Protein AF-A0AAV2ZAA6-F1 (afdb_monomer)

InterPro domains:
  IPR001683 Phox homology [PF00787] (2-66)
  IPR001683 Phox homology [PS50195] (1-91)
  IPR036871 PX domain superfamily [G3DSA:3.30.1520.10] (1-91)
  IPR036871 PX domain superfamily [SSF64268] (2-88)
  IPR057634 ZNF598/HEL2, PAH domain [PF23202] (246-321)

Secondary structure (DSSP, 8-state):
---HHHHHHHHHHHHHT-HHHHHHHTTSPPPP-----TGGGGGGSHHHHHHHHHHHHHHHHHHHTSTTTT-TTTT-S-HHHHHHTTGGGTS--GGGSS-TTTTTSS-S-----------------THHHHHHHHHHHHHHHHHHHH-HHHHHHHHHHHHHHHH-S-HHHHHHHHHHHHHHHS-HHHHHHHHHHTGGG-S-HHHHHHHHHHHHHHHS-----PPPPP----------S-------HHHHHHHHHHHTTT-HHHHHHHHHHHHHHHHTSS-HHHHHHHHHHHH-HHHHHHHHHHHHHH---HHHHHHHHHHHHHTT-

Organism: NCBI:txid4803

Sequence (325 aa):
MKSFEDFDQFDERMRTRDPLFAKMMVTVAFAPPHKVRVFFRQDQSDRFLEKRRRELDYYMQRIMMFSDVADFQHGRGSRVLAEFLEANKYVSCKGVEEDDSQRIMTKMTQSPTNSGGSESGSTTSVGNGCRMQWKQAICEAIQDRFGESELKRFKRRVRDFRKQNDPTATASELADYVFATFDRDFAVWVMDGLPKMLKSTDKQSALKAAAAERQRPTSSQEMPVRVSTLSTTGADARLQRRHSDKEILSTVDRYAGGDRQILTEFKRSTRSLASGDMTGRAFAQYVHRTLGKDAADEVLRMVASVVPDARIQAELCSMLNSDGS

Mean predicted aligned error: 17.94 Å

Foldseek 3Di:
DDDLVLVVVLLVCQLPVPPVCVVVSVVQDAQDPDPDDPQPPPCVDPVNVVVSVVSSVVSVVSQVPDPCQVVQQQLSHDPSVCVSVVVVVPDPNVSVPPDPPPPVPPPPPDDDDDDDDDDDPPPPPVQPPLLVVLVVVLLVVCCVPPRPVVSVVLVVLLVVCVPDDDLQVSLLVNLCCLPVPDPPVSSLVNLVSSLSNDDDPSNSVNNVVNNVVVVPDPPDDPDDDDDDDDDDDDDPPDPPPQQDPVNLLVLQCVLQVNPVVSSVVLVVLLSCCLVVVDALQRNLVSLCVRRNDVSSLVSLVNSLSHRPDPRSNVNSVVVSVPPPD

Structure (mmCIF, N/CA/C/O backbone):
data_AF-A0AAV2ZAA6-F1
#
_entry.id   AF-A0AAV2ZAA6-F1
#
loop_
_atom_site.group_PDB
_atom_site.id
_atom_site.type_symbol
_atom_site.label_atom_id
_atom_site.label_alt_id
_atom_site.label_comp_id
_atom_site.label_asym_id
_atom_site.label_entity_id
_atom_site.label_seq_id
_atom_site.pdbx_PDB_ins_code
_atom_site.Cartn_x
_atom_site.Cartn_y
_atom_site.Cartn_z
_atom_site.occupancy
_atom_site.B_iso_or_equiv
_atom_site.auth_seq_id
_atom_site.auth_comp_id
_atom_site.auth_asym_id
_atom_site.auth_atom_id
_atom_site.pdbx_PDB_model_num
ATOM 1 N N . MET A 1 1 ? 11.643 16.163 -18.797 1.00 78.06 1 MET A N 1
ATOM 2 C CA . MET A 1 1 ? 11.548 14.947 -17.957 1.00 78.06 1 MET A CA 1
ATOM 3 C C . MET A 1 1 ? 10.251 14.249 -18.343 1.00 78.06 1 MET A C 1
ATOM 5 O O . MET A 1 1 ? 9.254 14.953 -18.439 1.00 78.06 1 MET A O 1
ATOM 9 N N . LYS A 1 2 ? 10.268 12.950 -18.667 1.00 92.69 2 LYS A N 1
ATOM 10 C CA . LYS A 1 2 ? 9.069 12.216 -19.121 1.00 92.69 2 LYS A CA 1
ATOM 11 C C . LYS A 1 2 ? 8.240 11.755 -17.915 1.00 92.69 2 LYS A C 1
ATOM 13 O O . LYS A 1 2 ? 8.809 11.414 -16.876 1.00 92.69 2 LYS A O 1
ATOM 18 N N . SER A 1 3 ? 6.919 11.790 -18.039 1.00 93.44 3 SER A N 1
ATOM 19 C CA . SER A 1 3 ? 5.962 11.354 -17.018 1.00 93.44 3 SER A CA 1
ATOM 20 C C . SER A 1 3 ? 5.781 9.831 -17.022 1.00 93.44 3 SER A C 1
ATOM 22 O O . SER A 1 3 ? 6.191 9.155 -17.960 1.00 93.44 3 SER A O 1
ATOM 24 N N . PHE A 1 4 ? 5.150 9.268 -15.985 1.00 92.06 4 PHE A N 1
ATOM 25 C CA . PHE A 1 4 ? 4.839 7.83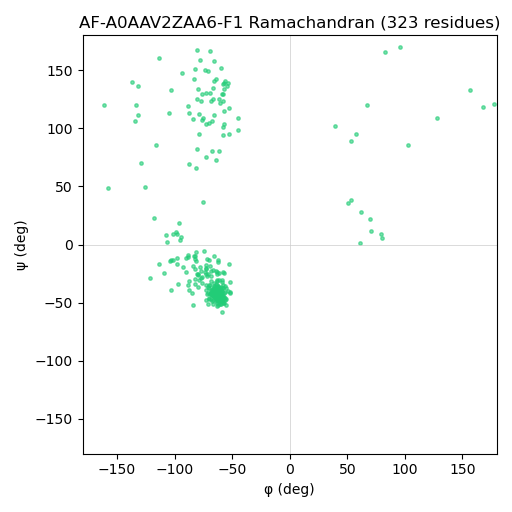0 -15.957 1.00 92.06 4 PHE A CA 1
ATOM 26 C C . PHE A 1 4 ? 3.944 7.405 -17.131 1.00 92.06 4 PHE A C 1
ATOM 28 O O . PHE A 1 4 ? 4.133 6.327 -17.680 1.00 92.06 4 PHE A O 1
ATOM 35 N N . GLU A 1 5 ? 3.007 8.264 -17.528 1.00 92.69 5 GLU A N 1
ATOM 36 C CA . GLU A 1 5 ? 2.081 7.997 -18.629 1.00 92.69 5 GLU A CA 1
ATOM 37 C C . GLU A 1 5 ? 2.793 8.008 -19.987 1.00 92.69 5 GLU A C 1
ATOM 39 O O . GLU A 1 5 ? 2.520 7.157 -20.829 1.00 92.69 5 GLU A O 1
ATOM 44 N N . ASP A 1 6 ? 3.805 8.867 -20.160 1.00 95.38 6 ASP A N 1
ATOM 45 C CA . ASP A 1 6 ? 4.674 8.821 -21.343 1.00 95.38 6 ASP A CA 1
ATOM 46 C C . ASP A 1 6 ? 5.422 7.479 -21.442 1.00 95.38 6 ASP A C 1
ATOM 48 O O . ASP A 1 6 ? 5.604 6.944 -22.534 1.00 95.38 6 ASP A O 1
ATOM 52 N N . PHE A 1 7 ? 5.866 6.926 -20.305 1.00 96.19 7 PHE A N 1
ATOM 53 C CA . PHE A 1 7 ? 6.527 5.617 -20.250 1.00 96.19 7 PHE A CA 1
ATOM 54 C C . PHE A 1 7 ? 5.569 4.457 -20.553 1.00 96.19 7 PHE A C 1
ATOM 56 O O . PHE A 1 7 ? 5.998 3.476 -21.158 1.00 96.19 7 PHE A O 1
ATOM 63 N N . ASP A 1 8 ? 4.306 4.569 -20.143 1.00 94.19 8 ASP A N 1
ATOM 64 C CA . ASP A 1 8 ? 3.259 3.575 -20.410 1.00 94.19 8 ASP A CA 1
ATOM 65 C C . ASP A 1 8 ? 2.934 3.524 -21.912 1.00 94.19 8 ASP A C 1
ATOM 67 O O . ASP A 1 8 ? 3.023 2.471 -22.543 1.00 94.19 8 ASP A O 1
ATOM 71 N N . GLN A 1 9 ? 2.718 4.693 -22.528 1.00 95.62 9 GLN A N 1
ATOM 72 C CA . GLN A 1 9 ? 2.533 4.812 -23.980 1.00 95.62 9 GLN A CA 1
ATOM 73 C C . GLN A 1 9 ? 3.763 4.323 -24.759 1.00 95.62 9 GLN A C 1
ATOM 75 O O . GLN A 1 9 ? 3.642 3.703 -25.818 1.00 95.62 9 GLN A O 1
ATOM 80 N N . PHE A 1 10 ? 4.967 4.590 -24.249 1.00 96.38 10 PHE A N 1
ATOM 81 C CA . PHE A 1 10 ? 6.205 4.084 -24.833 1.00 96.38 10 PHE A CA 1
ATOM 82 C C . PHE A 1 10 ? 6.296 2.548 -24.783 1.00 96.38 10 PHE A C 1
ATOM 84 O O . PHE A 1 10 ? 6.623 1.941 -25.806 1.00 96.38 10 PHE A O 1
ATOM 91 N N . ASP A 1 11 ? 5.985 1.912 -23.645 1.00 96.12 11 ASP A N 1
ATOM 92 C CA . ASP A 1 11 ? 5.962 0.443 -23.509 1.00 96.12 11 ASP A CA 1
ATOM 93 C C . ASP A 1 11 ? 4.960 -0.185 -24.487 1.00 96.12 11 ASP A C 1
ATOM 95 O O . ASP A 1 11 ? 5.314 -1.107 -25.230 1.00 96.12 11 ASP A O 1
ATOM 99 N N . GLU A 1 12 ? 3.747 0.369 -24.571 1.00 95.38 12 GLU A N 1
ATOM 100 C CA . GLU A 1 12 ? 2.721 -0.091 -25.507 1.00 95.38 12 GLU A CA 1
ATOM 101 C C . GLU A 1 12 ? 3.210 -0.004 -26.959 1.00 95.38 12 GLU A C 1
ATOM 103 O O . GLU A 1 12 ? 3.116 -0.979 -27.716 1.00 95.38 12 GLU A O 1
ATOM 108 N N . ARG A 1 13 ? 3.803 1.130 -27.357 1.00 95.81 13 ARG A N 1
ATOM 109 C CA . ARG A 1 13 ? 4.345 1.312 -28.712 1.00 95.81 13 ARG A CA 1
ATOM 110 C C . ARG A 1 13 ? 5.499 0.355 -29.008 1.00 95.81 13 ARG A C 1
ATOM 112 O O . ARG A 1 13 ? 5.535 -0.201 -30.102 1.00 95.81 13 ARG A O 1
ATOM 119 N N . MET A 1 14 ? 6.406 0.119 -28.061 1.00 94.25 14 MET A N 1
ATOM 120 C CA . MET A 1 14 ? 7.505 -0.845 -28.220 1.00 94.25 14 MET A CA 1
ATOM 121 C C . MET A 1 14 ? 6.997 -2.278 -28.415 1.00 94.25 14 MET A C 1
ATOM 123 O O . MET A 1 14 ? 7.588 -3.051 -29.165 1.00 94.25 14 MET A O 1
ATOM 127 N N . ARG A 1 15 ? 5.894 -2.648 -27.755 1.00 95.00 15 ARG A N 1
ATOM 128 C CA . ARG A 1 15 ? 5.297 -3.987 -27.874 1.00 95.00 15 ARG A CA 1
ATOM 129 C C . ARG A 1 15 ? 4.474 -4.176 -29.144 1.00 95.00 15 ARG A C 1
ATOM 131 O O . ARG A 1 15 ? 4.385 -5.299 -29.630 1.00 95.00 15 ARG A O 1
ATOM 138 N N . THR A 1 16 ? 3.853 -3.115 -29.654 1.00 92.06 16 THR A N 1
ATOM 139 C CA . THR A 1 16 ? 2.876 -3.203 -30.753 1.00 92.06 16 THR A CA 1
ATOM 140 C C . THR A 1 16 ? 3.433 -2.770 -32.104 1.00 92.06 16 THR A C 1
ATOM 142 O O . THR A 1 16 ? 3.114 -3.386 -33.117 1.00 92.06 16 THR A O 1
ATOM 145 N N . ARG A 1 17 ? 4.255 -1.716 -32.136 1.00 85.94 17 ARG A N 1
ATOM 146 C CA . ARG A 1 17 ? 4.715 -1.067 -33.374 1.00 85.94 17 ARG A CA 1
ATOM 147 C C . ARG A 1 17 ? 6.126 -1.449 -33.787 1.00 85.94 17 ARG A C 1
ATOM 149 O O . ARG A 1 17 ? 6.500 -1.174 -34.918 1.00 85.94 17 ARG A O 1
ATOM 156 N N . ASP A 1 18 ? 6.893 -2.075 -32.901 1.00 82.56 18 ASP A N 1
ATOM 157 C CA . ASP A 1 18 ? 8.266 -2.469 -33.191 1.00 82.56 18 ASP A CA 1
ATOM 158 C C . ASP A 1 18 ? 8.420 -4.000 -33.168 1.00 82.56 18 ASP A C 1
ATOM 160 O O . ASP A 1 18 ? 8.764 -4.582 -32.137 1.00 82.56 18 ASP A O 1
ATOM 164 N N . PRO A 1 19 ? 8.145 -4.699 -34.284 1.00 83.06 19 PRO A N 1
ATOM 165 C CA . PRO A 1 19 ? 8.107 -6.161 -34.306 1.00 83.06 19 PRO A CA 1
ATOM 166 C C . PRO A 1 19 ? 9.465 -6.812 -34.001 1.00 83.06 19 PRO A C 1
ATOM 168 O O . PRO A 1 19 ? 9.500 -7.966 -33.562 1.00 83.06 19 PRO A O 1
ATOM 171 N N . LEU A 1 20 ? 10.577 -6.093 -34.209 1.00 87.12 20 LEU A N 1
ATOM 172 C CA . LEU A 1 20 ? 11.922 -6.579 -33.891 1.00 87.12 20 LEU A CA 1
ATOM 173 C C . LEU A 1 20 ? 12.129 -6.656 -32.377 1.00 87.12 20 LEU A C 1
ATOM 175 O O . LEU A 1 20 ? 12.594 -7.677 -31.865 1.00 87.12 20 LEU A O 1
ATOM 179 N N . PHE A 1 21 ? 11.731 -5.607 -31.657 1.00 91.44 21 PHE A N 1
ATOM 180 C CA . PHE A 1 21 ? 11.939 -5.509 -30.214 1.00 91.44 21 PHE A CA 1
ATOM 181 C C . PHE A 1 21 ? 10.754 -6.040 -29.395 1.00 91.44 21 PHE A C 1
ATOM 183 O O . PHE A 1 21 ? 10.954 -6.460 -28.255 1.00 91.44 21 PHE A O 1
ATOM 190 N N . ALA A 1 22 ? 9.553 -6.155 -29.972 1.00 91.88 22 ALA A N 1
ATOM 191 C CA . ALA A 1 22 ? 8.351 -6.667 -29.307 1.00 91.88 22 ALA A CA 1
ATOM 192 C C . ALA A 1 22 ? 8.558 -8.049 -28.662 1.00 91.88 22 ALA A C 1
ATOM 194 O O . ALA A 1 22 ? 8.123 -8.283 -27.533 1.00 91.88 22 ALA A O 1
ATOM 195 N N . LYS A 1 23 ? 9.283 -8.960 -29.331 1.00 91.50 23 LYS A N 1
ATOM 196 C CA . LYS A 1 23 ? 9.613 -10.284 -28.769 1.00 91.50 23 LYS A CA 1
ATOM 197 C C . LYS A 1 23 ? 10.522 -10.186 -27.543 1.00 91.50 23 LYS A C 1
ATOM 199 O O . LYS A 1 23 ? 10.328 -10.924 -26.581 1.00 91.50 23 LYS A O 1
ATOM 204 N N . MET A 1 24 ? 11.486 -9.267 -27.554 1.00 92.00 24 MET A N 1
ATOM 205 C CA . MET A 1 24 ? 12.387 -9.048 -26.419 1.00 92.00 24 MET A CA 1
ATOM 206 C C . MET A 1 24 ? 11.673 -8.348 -25.261 1.00 92.00 24 MET A C 1
ATOM 208 O O . MET A 1 24 ? 11.890 -8.705 -24.101 1.00 92.00 24 MET A O 1
ATOM 212 N N . MET A 1 25 ? 10.742 -7.439 -25.562 1.00 93.06 25 MET A N 1
ATOM 213 C CA . MET A 1 25 ? 9.909 -6.749 -24.572 1.00 93.06 25 MET A CA 1
ATOM 214 C C . MET A 1 25 ? 9.103 -7.712 -23.690 1.00 93.06 25 MET A C 1
ATO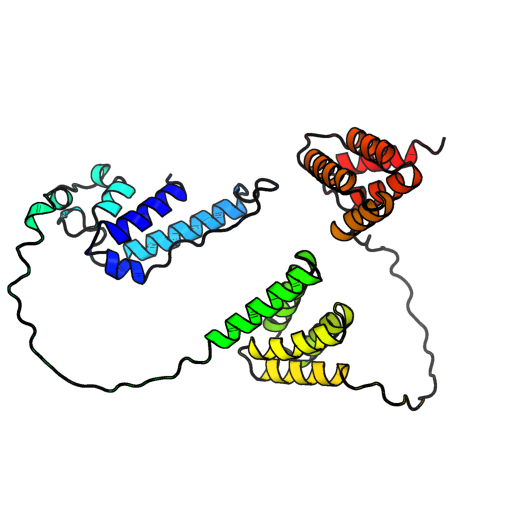M 216 O O . MET A 1 25 ? 8.796 -7.372 -22.550 1.00 93.06 25 MET A O 1
ATOM 220 N N . VAL A 1 26 ? 8.801 -8.937 -24.140 1.00 90.88 26 VAL A N 1
ATOM 221 C CA . VAL A 1 26 ? 8.151 -9.972 -23.305 1.00 90.88 26 VAL A CA 1
ATOM 222 C C . VAL A 1 26 ? 8.980 -10.311 -22.057 1.00 90.88 26 VAL A C 1
ATOM 224 O O . VAL A 1 26 ? 8.425 -10.628 -21.008 1.00 90.88 26 VAL A O 1
ATOM 227 N N . THR A 1 27 ? 10.309 -10.203 -22.137 1.00 90.38 27 THR A N 1
ATOM 228 C CA . THR A 1 27 ? 11.224 -10.484 -21.015 1.00 90.38 27 THR A CA 1
ATOM 229 C C . THR A 1 27 ? 11.376 -9.311 -20.041 1.00 90.38 27 THR A C 1
ATOM 231 O O . THR A 1 27 ? 11.905 -9.472 -18.934 1.00 90.38 27 THR A O 1
ATOM 234 N N . VAL A 1 28 ? 10.902 -8.126 -20.429 1.00 93.00 28 VAL A N 1
ATOM 235 C CA . VAL A 1 28 ? 10.984 -6.903 -19.634 1.00 93.00 28 VAL A CA 1
ATOM 236 C C . VAL A 1 28 ? 9.611 -6.601 -19.052 1.00 93.00 28 VAL A C 1
ATOM 238 O O . VAL A 1 28 ? 8.660 -6.278 -19.760 1.00 93.00 28 VAL A O 1
ATOM 241 N N . ALA A 1 29 ? 9.513 -6.707 -17.729 1.00 92.31 29 ALA A N 1
ATOM 242 C CA . ALA A 1 29 ? 8.327 -6.284 -17.002 1.00 92.31 29 ALA A CA 1
ATOM 243 C C . ALA A 1 29 ? 8.299 -4.754 -16.904 1.00 92.31 29 ALA A C 1
ATOM 245 O O . ALA A 1 29 ? 9.283 -4.148 -16.471 1.00 92.31 29 ALA A O 1
ATOM 246 N N . PHE A 1 30 ? 7.167 -4.150 -17.267 1.00 92.75 30 PHE A N 1
ATOM 247 C CA . PHE A 1 30 ? 6.942 -2.723 -17.063 1.00 92.75 30 PHE A CA 1
ATOM 248 C C . PHE A 1 30 ? 6.888 -2.369 -15.567 1.00 92.75 30 PHE A C 1
ATOM 250 O O . PHE A 1 30 ? 6.634 -3.225 -14.707 1.00 92.75 30 PHE A O 1
ATOM 257 N N . ALA A 1 31 ? 7.142 -1.098 -15.246 1.00 86.50 31 ALA A N 1
ATOM 258 C CA . ALA A 1 31 ? 7.118 -0.608 -13.875 1.00 86.50 31 ALA A CA 1
ATOM 259 C C . ALA A 1 31 ? 5.726 -0.834 -13.239 1.00 86.50 31 ALA A C 1
ATOM 261 O O . ALA A 1 31 ? 4.713 -0.449 -13.825 1.00 86.50 31 ALA A O 1
ATOM 262 N N . PRO A 1 32 ? 5.632 -1.435 -12.035 1.00 83.56 32 PRO A N 1
ATOM 263 C CA . PRO A 1 32 ? 4.344 -1.811 -11.460 1.00 83.56 32 PRO A CA 1
ATOM 264 C C . PRO A 1 32 ? 3.379 -0.622 -11.294 1.00 83.56 32 PRO A C 1
ATOM 266 O O . PRO A 1 32 ? 3.781 0.434 -10.786 1.00 83.56 32 PRO A O 1
ATOM 269 N N . PRO A 1 33 ? 2.081 -0.775 -11.611 1.00 80.31 33 PRO A N 1
ATOM 270 C CA . PRO A 1 33 ? 1.093 0.248 -11.302 1.00 80.31 33 PRO A CA 1
ATOM 271 C C . PRO A 1 33 ? 0.869 0.302 -9.784 1.00 80.31 33 PRO A C 1
ATOM 273 O O . PRO A 1 33 ? 0.223 -0.564 -9.189 1.00 80.31 33 PRO A O 1
ATOM 276 N N . HIS A 1 34 ? 1.413 1.324 -9.116 1.00 78.19 34 HIS A N 1
ATOM 277 C CA . HIS A 1 34 ? 1.122 1.555 -7.701 1.00 78.19 34 HIS A CA 1
ATOM 278 C C . HIS A 1 34 ? -0.273 2.159 -7.559 1.00 78.19 34 HIS A C 1
ATOM 280 O O . HIS A 1 34 ? -0.476 3.335 -7.849 1.00 78.19 34 HIS A O 1
ATOM 286 N N . LYS A 1 35 ? -1.223 1.375 -7.042 1.00 66.00 35 LYS A N 1
ATOM 287 C CA . LYS A 1 35 ? -2.502 1.891 -6.534 1.00 66.00 35 LYS A CA 1
ATOM 288 C C . LYS A 1 35 ? -2.254 2.606 -5.205 1.00 66.00 35 LYS A C 1
ATOM 290 O O . LYS A 1 35 ? -2.490 2.048 -4.134 1.00 66.00 35 LYS A O 1
ATOM 295 N N . VAL A 1 36 ? -1.690 3.809 -5.257 1.00 65.75 36 VAL A N 1
ATOM 296 C CA . VAL A 1 36 ? -1.575 4.658 -4.068 1.00 65.75 36 VAL A CA 1
ATOM 297 C C . VAL A 1 36 ? -2.920 5.329 -3.845 1.00 65.75 36 VAL A C 1
ATOM 299 O O . VAL A 1 36 ? -3.545 5.817 -4.784 1.00 65.75 36 VAL A O 1
ATOM 302 N N . ARG A 1 37 ? -3.402 5.317 -2.600 1.00 59.38 37 ARG A N 1
ATOM 303 C CA . ARG A 1 37 ? -4.588 6.094 -2.244 1.00 59.38 37 ARG A CA 1
ATOM 304 C C . ARG A 1 37 ? -4.272 7.564 -2.501 1.00 59.38 37 ARG A C 1
ATOM 306 O O . ARG A 1 37 ? -3.363 8.102 -1.886 1.00 59.38 37 ARG A O 1
ATOM 313 N N . VAL A 1 38 ? -5.063 8.201 -3.360 1.00 55.25 38 VAL A N 1
ATOM 314 C CA . VAL A 1 38 ? -4.980 9.644 -3.658 1.00 55.25 38 VAL A CA 1
ATOM 315 C C . VAL A 1 38 ? -5.256 10.497 -2.402 1.00 55.25 38 VAL A C 1
ATOM 317 O O . VAL A 1 38 ? -4.933 11.681 -2.349 1.00 55.25 38 VAL A O 1
ATOM 320 N N . PHE A 1 39 ? -5.813 9.894 -1.340 1.00 42.25 39 PHE A N 1
ATOM 321 C CA . PHE A 1 39 ? -5.938 10.545 -0.036 1.00 42.25 39 PHE A CA 1
ATOM 322 C C . PHE A 1 39 ? -4.565 10.978 0.493 1.00 42.25 39 PHE A C 1
ATOM 324 O O . PHE A 1 39 ? -3.670 10.153 0.661 1.00 42.25 39 PHE A O 1
ATOM 331 N N . PHE A 1 40 ? -4.443 12.278 0.779 1.00 55.00 40 PHE A N 1
ATOM 332 C CA . PHE A 1 40 ? -3.232 12.964 1.253 1.00 55.00 40 PHE A CA 1
ATOM 333 C C . PHE A 1 40 ? -2.088 13.111 0.242 1.00 55.00 40 PHE A C 1
ATOM 335 O O . PHE A 1 40 ? -0.949 13.305 0.660 1.00 55.00 40 PHE A O 1
ATOM 342 N N . ARG A 1 41 ? -2.360 13.049 -1.074 1.00 64.44 41 ARG A N 1
ATOM 343 C CA . ARG A 1 41 ? -1.335 13.248 -2.125 1.00 64.44 41 ARG A CA 1
ATOM 344 C C . ARG A 1 41 ? -0.085 12.387 -1.908 1.00 64.44 41 ARG A C 1
ATOM 346 O O . ARG A 1 41 ? 1.046 12.810 -2.140 1.00 64.44 41 ARG A O 1
ATOM 353 N N . GLN A 1 42 ? -0.266 11.171 -1.399 1.00 68.69 42 GLN A N 1
ATOM 354 C CA . GLN A 1 42 ? 0.856 10.298 -1.062 1.00 68.69 42 GLN A CA 1
ATOM 355 C C . GLN A 1 42 ? 1.633 9.854 -2.321 1.00 68.69 42 GLN A C 1
ATOM 357 O O . GLN A 1 42 ? 2.819 9.529 -2.237 1.00 68.69 42 GLN A O 1
ATOM 362 N N . ASP A 1 43 ? 0.980 9.914 -3.482 1.00 74.75 43 ASP A N 1
ATOM 363 C CA . ASP A 1 43 ? 1.524 9.781 -4.838 1.00 74.75 43 ASP A CA 1
ATOM 364 C C . ASP A 1 43 ? 2.405 10.966 -5.282 1.00 74.75 43 ASP A C 1
ATOM 366 O O . ASP A 1 43 ? 3.140 10.846 -6.254 1.00 74.75 43 ASP A O 1
ATOM 370 N N . GLN A 1 44 ? 2.375 12.083 -4.556 1.00 81.81 44 GLN A N 1
ATOM 371 C CA . GLN A 1 44 ? 3.249 13.244 -4.765 1.00 81.81 44 GLN A CA 1
ATOM 372 C C . GLN A 1 44 ? 4.323 13.367 -3.682 1.00 81.81 44 GLN A C 1
ATOM 374 O O . GLN A 1 44 ? 5.104 14.311 -3.686 1.00 81.81 44 GLN A O 1
ATOM 379 N N . SER A 1 45 ? 4.375 12.432 -2.728 1.00 85.12 45 SER A N 1
ATOM 380 C CA . SER A 1 45 ? 5.433 12.453 -1.720 1.00 85.12 45 SER A CA 1
ATOM 381 C C . SER A 1 45 ? 6.798 12.195 -2.365 1.00 85.12 45 SER A C 1
ATOM 383 O O . SER A 1 45 ? 6.925 11.294 -3.198 1.00 85.12 45 SER A O 1
ATOM 385 N N . ASP A 1 46 ? 7.840 12.903 -1.921 1.00 86.81 46 ASP A N 1
ATOM 386 C CA . ASP A 1 46 ? 9.208 12.743 -2.444 1.00 86.81 46 ASP A CA 1
ATOM 387 C C . ASP A 1 46 ? 9.661 11.285 -2.426 1.00 86.81 46 ASP A C 1
ATOM 389 O O . ASP A 1 46 ? 10.235 10.769 -3.381 1.00 86.81 46 ASP A O 1
ATOM 393 N N . ARG A 1 47 ? 9.324 10.565 -1.351 1.00 86.31 47 ARG A N 1
ATOM 394 C CA . ARG A 1 47 ? 9.644 9.143 -1.208 1.00 86.31 47 ARG A CA 1
ATOM 395 C C . ARG A 1 47 ? 8.980 8.284 -2.285 1.00 86.31 47 ARG A C 1
ATOM 397 O O . ARG A 1 47 ? 9.572 7.295 -2.720 1.00 86.31 47 ARG A O 1
ATOM 404 N N . PHE A 1 48 ? 7.746 8.606 -2.666 1.00 88.25 48 PHE A N 1
ATOM 405 C CA . PHE A 1 48 ? 7.042 7.897 -3.726 1.00 88.25 48 PHE A CA 1
ATOM 406 C C . PHE A 1 48 ? 7.621 8.240 -5.098 1.00 88.25 48 PHE A C 1
ATOM 408 O O . PHE A 1 48 ? 7.919 7.320 -5.857 1.00 88.25 48 PHE A O 1
ATOM 415 N N . LEU A 1 49 ? 7.828 9.526 -5.387 1.00 90.38 49 LEU A N 1
ATOM 416 C CA . LEU A 1 49 ? 8.396 9.983 -6.656 1.00 90.38 49 LEU A CA 1
ATOM 417 C C . LEU A 1 49 ? 9.802 9.414 -6.872 1.00 90.38 49 LEU A C 1
ATOM 419 O O . LEU A 1 49 ? 10.098 8.884 -7.938 1.00 90.38 49 LEU A O 1
ATOM 423 N N . GLU A 1 50 ? 10.632 9.407 -5.832 1.00 93.06 50 GLU A N 1
ATOM 424 C CA . GLU A 1 50 ? 11.967 8.808 -5.841 1.00 93.06 50 GLU A CA 1
ATOM 425 C C . GLU A 1 50 ? 11.920 7.297 -6.114 1.00 93.06 50 GLU A C 1
ATOM 427 O O . GLU A 1 50 ? 12.707 6.764 -6.899 1.00 93.06 50 GLU A O 1
ATOM 432 N N . LYS A 1 51 ? 10.979 6.585 -5.481 1.00 92.31 51 LYS A N 1
ATOM 433 C CA . LYS A 1 51 ? 10.769 5.158 -5.745 1.00 92.31 51 LYS A CA 1
ATOM 434 C C . LYS A 1 51 ? 10.337 4.935 -7.196 1.00 92.31 51 LYS A C 1
ATOM 436 O O . LYS A 1 51 ? 10.873 4.046 -7.852 1.00 92.31 51 LYS A O 1
ATOM 441 N N . ARG A 1 52 ? 9.388 5.735 -7.686 1.00 92.38 52 ARG A N 1
ATOM 442 C CA . ARG A 1 52 ? 8.870 5.650 -9.053 1.00 92.38 52 ARG A CA 1
ATOM 443 C C . ARG A 1 52 ? 9.969 5.920 -10.079 1.00 92.38 52 ARG A C 1
ATOM 445 O O . ARG A 1 52 ? 10.089 5.154 -11.027 1.00 92.38 52 ARG A O 1
ATOM 452 N N . ARG A 1 53 ? 10.797 6.945 -9.856 1.00 94.44 53 ARG A N 1
ATOM 453 C CA . ARG A 1 53 ? 11.958 7.262 -10.697 1.00 94.44 53 ARG A CA 1
ATOM 454 C C . ARG A 1 53 ? 12.892 6.061 -10.809 1.00 94.44 53 ARG A C 1
ATOM 456 O O . ARG A 1 53 ? 13.159 5.615 -11.913 1.00 94.44 53 ARG A O 1
ATOM 463 N N . ARG A 1 54 ? 13.291 5.468 -9.677 1.00 95.00 54 ARG A N 1
ATOM 464 C CA . ARG A 1 54 ? 14.176 4.289 -9.664 1.00 95.00 54 ARG A CA 1
ATOM 465 C C . ARG A 1 54 ? 13.612 3.086 -10.420 1.00 95.00 54 ARG A C 1
ATOM 467 O O . ARG A 1 54 ? 14.368 2.358 -11.053 1.00 95.00 54 ARG A O 1
ATOM 474 N N . GLU A 1 55 ? 12.304 2.854 -10.343 1.00 94.69 55 GLU A N 1
ATOM 475 C CA . GLU A 1 55 ? 11.654 1.775 -11.095 1.00 94.69 55 GLU A CA 1
ATOM 476 C C . GLU A 1 55 ? 11.660 2.041 -12.608 1.00 94.69 55 GLU A C 1
ATOM 478 O O . GLU A 1 55 ? 11.944 1.124 -13.378 1.00 94.69 55 GLU A O 1
ATOM 483 N N . LEU A 1 56 ? 11.389 3.282 -13.030 1.00 95.62 56 LEU A N 1
ATOM 484 C CA . LEU A 1 56 ? 11.436 3.681 -14.441 1.00 95.62 56 LEU A CA 1
ATOM 485 C C . LEU A 1 56 ? 12.867 3.665 -14.998 1.00 95.62 56 LEU A C 1
ATOM 487 O O . LEU A 1 56 ? 13.078 3.185 -16.110 1.00 95.62 56 LEU A O 1
ATOM 491 N N . ASP A 1 57 ? 13.853 4.097 -14.208 1.00 95.50 57 ASP A N 1
ATOM 492 C CA . ASP A 1 57 ? 15.272 4.023 -14.571 1.00 95.50 57 ASP A CA 1
ATOM 493 C C . ASP A 1 57 ? 15.702 2.567 -14.782 1.00 95.50 57 ASP A C 1
ATOM 495 O O . ASP A 1 57 ? 16.331 2.239 -15.787 1.00 95.50 57 ASP A O 1
ATOM 499 N N . TYR A 1 58 ? 15.317 1.669 -13.869 1.00 95.25 58 TYR A N 1
ATOM 500 C CA . TYR A 1 58 ? 15.607 0.240 -13.990 1.00 95.25 58 TYR A CA 1
ATOM 501 C C . TYR A 1 58 ? 14.965 -0.380 -15.238 1.00 95.25 58 TYR A C 1
ATOM 503 O O . TYR A 1 58 ? 15.591 -1.179 -15.937 1.00 95.25 58 TYR A O 1
ATOM 511 N N . TYR A 1 59 ? 13.718 -0.007 -15.528 1.00 96.31 59 TYR A N 1
ATOM 512 C CA . TYR A 1 59 ? 13.016 -0.430 -16.735 1.00 96.31 59 TYR A CA 1
ATOM 513 C C . TYR A 1 59 ? 13.747 0.036 -18.005 1.00 96.31 59 TYR A C 1
ATOM 515 O O . TYR A 1 59 ? 14.033 -0.783 -18.880 1.00 96.31 59 TYR A O 1
ATOM 523 N N . MET A 1 60 ? 14.143 1.312 -18.070 1.00 96.25 60 MET A N 1
ATOM 524 C CA . MET A 1 60 ? 14.883 1.857 -19.210 1.00 96.25 60 MET A CA 1
ATOM 525 C C . MET A 1 60 ? 16.251 1.184 -19.382 1.00 96.25 60 MET A C 1
ATOM 527 O O . MET A 1 60 ? 16.610 0.797 -20.490 1.00 96.25 60 MET A O 1
ATOM 531 N N . GLN A 1 61 ? 16.990 0.958 -18.291 1.00 96.00 61 GLN A N 1
ATOM 532 C CA . GLN A 1 61 ? 18.267 0.236 -18.326 1.00 96.00 61 GLN A CA 1
ATOM 533 C C . GLN A 1 61 ? 18.126 -1.157 -18.942 1.00 96.00 61 GLN A C 1
ATOM 535 O O . GLN A 1 61 ? 18.975 -1.559 -19.733 1.00 96.00 61 GLN A O 1
ATOM 540 N N . ARG A 1 62 ? 17.051 -1.888 -18.620 1.00 95.88 62 ARG A N 1
ATOM 541 C CA . ARG A 1 62 ? 16.804 -3.205 -19.219 1.00 95.88 62 ARG A CA 1
ATOM 542 C C . ARG A 1 62 ? 16.533 -3.137 -20.712 1.00 95.88 62 ARG A C 1
ATOM 544 O O . ARG A 1 62 ? 17.016 -4.001 -21.433 1.00 95.88 62 ARG A O 1
ATOM 551 N N . ILE A 1 63 ? 15.788 -2.136 -21.171 1.00 95.81 63 ILE A N 1
ATOM 552 C CA . ILE A 1 63 ? 15.553 -1.949 -22.607 1.00 95.81 63 ILE A CA 1
ATOM 553 C C . ILE A 1 63 ? 16.867 -1.655 -23.313 1.00 95.81 63 ILE A C 1
ATOM 555 O O . ILE A 1 63 ? 17.153 -2.289 -24.318 1.00 95.81 63 ILE A O 1
ATOM 559 N N . MET A 1 64 ? 17.703 -0.785 -22.745 1.00 95.81 64 MET A N 1
ATOM 560 C CA . MET A 1 64 ? 19.020 -0.444 -23.295 1.00 95.81 64 MET A CA 1
ATOM 561 C C . MET A 1 64 ? 19.997 -1.632 -23.362 1.00 95.81 64 MET A C 1
ATOM 563 O O . MET A 1 64 ? 21.022 -1.527 -24.028 1.00 95.81 64 MET A O 1
ATOM 567 N N . MET A 1 65 ? 19.703 -2.759 -22.699 1.00 95.56 65 MET A N 1
ATOM 568 C CA . MET A 1 65 ? 20.483 -3.999 -22.817 1.00 95.56 65 MET A CA 1
ATOM 569 C C . MET A 1 65 ? 20.115 -4.846 -24.042 1.00 95.56 65 MET A C 1
ATOM 571 O O . MET A 1 65 ? 20.807 -5.823 -24.328 1.00 95.56 65 MET A O 1
ATOM 575 N N . PHE A 1 66 ? 19.039 -4.520 -24.758 1.00 95.94 66 PHE A N 1
ATOM 576 C CA . PHE A 1 66 ? 18.707 -5.207 -26.001 1.00 95.94 66 PHE A CA 1
ATOM 577 C C . PHE A 1 66 ? 19.754 -4.905 -27.072 1.00 95.94 66 PHE A C 1
ATOM 579 O O . PHE A 1 66 ? 20.144 -3.755 -27.280 1.00 95.94 66 PHE A O 1
ATOM 586 N N . SER A 1 67 ? 20.193 -5.947 -27.776 1.00 95.25 67 SER A N 1
ATOM 587 C CA . SER A 1 67 ? 21.140 -5.807 -28.878 1.00 95.25 67 SER A CA 1
ATOM 588 C C . SER A 1 67 ? 20.594 -4.849 -29.932 1.00 95.25 67 SER A C 1
ATOM 590 O O . SER A 1 67 ? 19.425 -4.929 -30.302 1.00 95.25 67 SER A O 1
ATOM 592 N N . ASP A 1 68 ? 21.448 -3.929 -30.377 1.00 94.94 68 ASP A N 1
ATOM 593 C CA . ASP A 1 68 ? 21.180 -2.931 -31.415 1.00 94.94 68 ASP A CA 1
ATOM 594 C C . ASP A 1 68 ? 20.044 -1.935 -31.131 1.00 94.94 68 ASP A C 1
ATOM 596 O O . ASP A 1 68 ? 19.815 -1.055 -31.948 1.00 94.94 68 ASP A O 1
ATOM 600 N N . VAL A 1 69 ? 19.368 -1.983 -29.976 1.00 95.44 69 VAL A N 1
ATOM 601 C CA . VAL A 1 69 ? 18.181 -1.146 -29.689 1.00 95.44 69 VAL A CA 1
ATOM 602 C C . VAL A 1 69 ? 18.443 0.355 -29.781 1.00 95.44 69 VAL A C 1
ATOM 604 O O . VAL A 1 69 ? 17.564 1.112 -30.189 1.00 95.44 69 VAL A O 1
ATOM 607 N N . ALA A 1 70 ? 19.662 0.768 -29.439 1.00 95.19 70 ALA A N 1
ATOM 608 C CA . ALA A 1 70 ? 20.122 2.150 -29.476 1.00 95.19 70 ALA A CA 1
ATOM 609 C C . ALA A 1 70 ? 20.996 2.457 -30.706 1.00 95.19 70 ALA A C 1
ATOM 611 O O . ALA A 1 70 ? 21.598 3.528 -30.787 1.00 95.19 70 ALA A O 1
ATOM 612 N N . ASP A 1 71 ? 21.090 1.533 -31.667 1.00 94.38 71 ASP A N 1
ATOM 613 C CA . ASP A 1 71 ? 21.880 1.709 -32.885 1.00 94.38 71 ASP A CA 1
ATOM 614 C C . ASP A 1 71 ? 21.118 2.526 -33.941 1.00 94.38 71 ASP A C 1
ATOM 616 O O . ASP A 1 71 ? 20.702 2.043 -35.001 1.00 94.38 71 ASP A O 1
ATOM 620 N N . PHE A 1 72 ? 20.887 3.796 -33.608 1.00 93.31 72 PHE A N 1
ATOM 621 C CA . PHE A 1 72 ? 20.098 4.720 -34.422 1.00 93.31 72 PHE A CA 1
ATOM 622 C C . PHE A 1 72 ? 20.812 5.141 -35.714 1.00 93.31 72 PHE A C 1
ATOM 624 O O . PHE A 1 72 ? 20.156 5.485 -36.693 1.00 93.31 72 PHE A O 1
ATOM 631 N N . GLN A 1 73 ? 22.148 5.093 -35.741 1.00 89.44 73 GLN A N 1
ATOM 632 C CA . GLN A 1 73 ? 22.938 5.531 -36.897 1.00 89.44 73 GLN A CA 1
ATOM 633 C C . GLN A 1 73 ? 22.846 4.545 -38.063 1.00 89.44 73 GLN A C 1
ATOM 635 O O . GLN A 1 73 ? 22.743 4.963 -39.214 1.00 89.44 73 GLN A O 1
ATOM 640 N N . HIS A 1 74 ? 22.843 3.241 -37.771 1.00 90.12 74 HIS A N 1
ATOM 641 C CA . HIS A 1 74 ? 22.830 2.190 -38.792 1.00 90.12 74 HIS A CA 1
ATOM 642 C C . HIS A 1 74 ? 21.419 1.685 -39.134 1.00 90.12 74 HIS A C 1
ATOM 644 O O . HIS A 1 74 ? 21.284 0.689 -39.843 1.00 90.12 74 HIS A O 1
ATOM 650 N N . GLY A 1 75 ? 20.360 2.311 -38.603 1.00 88.81 75 GLY A N 1
ATOM 651 C CA . GLY A 1 75 ? 18.972 1.912 -38.884 1.00 88.81 75 GLY A CA 1
ATOM 652 C C . GLY A 1 75 ? 18.537 0.579 -38.260 1.00 88.81 75 GLY A C 1
ATOM 653 O O . GLY A 1 75 ? 17.492 0.023 -38.616 1.00 88.81 75 GLY A O 1
ATOM 654 N N . ARG A 1 76 ? 19.342 0.022 -37.348 1.00 90.81 76 ARG A N 1
ATOM 655 C CA . ARG A 1 76 ? 19.019 -1.219 -36.622 1.00 90.81 76 ARG A CA 1
ATOM 656 C C . ARG A 1 76 ? 18.274 -0.961 -35.312 1.00 90.81 76 ARG A C 1
ATOM 658 O O . ARG A 1 76 ? 17.559 -1.847 -34.854 1.00 90.81 76 ARG A O 1
ATOM 665 N N . GLY A 1 77 ? 18.423 0.238 -34.750 1.00 92.31 77 GLY A N 1
ATOM 666 C CA . GLY A 1 77 ? 17.778 0.643 -33.507 1.00 92.31 77 GLY A CA 1
ATOM 667 C C . GLY A 1 77 ? 16.273 0.830 -33.594 1.00 92.31 77 GLY A C 1
ATOM 668 O O . GLY A 1 77 ? 15.678 0.906 -34.669 1.00 92.31 77 GLY A O 1
ATOM 669 N N . SER A 1 78 ? 15.658 0.913 -32.415 1.00 94.94 78 SER A N 1
ATOM 670 C CA . SER A 1 78 ? 14.221 1.113 -32.294 1.00 94.94 78 SER A CA 1
ATOM 671 C C . SER A 1 78 ? 13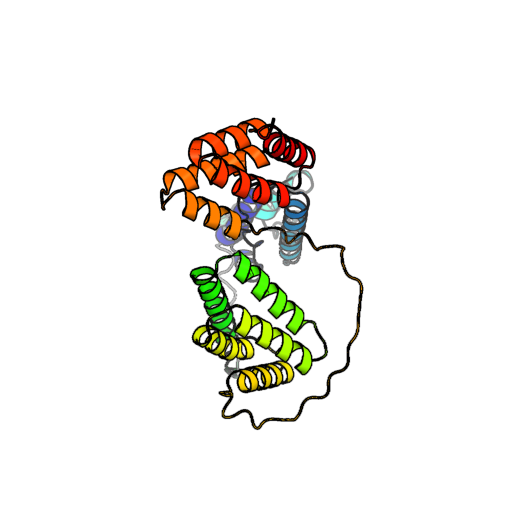.851 2.567 -32.571 1.00 94.94 78 SER A C 1
ATOM 673 O O . SER A 1 78 ? 14.299 3.489 -31.881 1.00 94.94 78 SER A O 1
ATOM 675 N N . ARG A 1 79 ? 12.955 2.769 -33.541 1.00 93.06 79 ARG A N 1
ATOM 676 C CA . ARG A 1 79 ? 12.378 4.085 -33.846 1.00 93.06 79 ARG A CA 1
ATOM 677 C C . ARG A 1 79 ? 11.595 4.650 -32.671 1.00 93.06 79 ARG A C 1
ATOM 679 O O . ARG A 1 79 ? 11.713 5.830 -32.356 1.00 93.06 79 ARG A O 1
ATOM 686 N N . VAL A 1 80 ? 10.816 3.798 -32.007 1.00 95.38 80 VAL A N 1
ATOM 687 C CA . VAL A 1 80 ? 9.993 4.193 -30.860 1.00 95.38 80 VAL A CA 1
ATOM 688 C C . VAL A 1 80 ? 10.881 4.703 -29.723 1.00 95.38 80 VAL A C 1
ATOM 690 O O . VAL A 1 80 ? 10.568 5.727 -29.117 1.00 95.38 80 VAL A O 1
ATOM 693 N N . LEU A 1 81 ? 12.020 4.045 -29.477 1.00 95.62 81 LEU A N 1
ATOM 694 C CA . LEU A 1 81 ? 13.002 4.503 -28.494 1.00 95.62 81 LEU A CA 1
ATOM 695 C C . LEU A 1 81 ? 13.689 5.809 -28.915 1.00 95.62 81 LEU A C 1
ATOM 697 O O . LEU A 1 81 ? 13.828 6.708 -28.087 1.00 95.62 81 LEU A O 1
ATOM 701 N N . ALA A 1 82 ? 14.085 5.939 -30.184 1.00 95.19 82 ALA A N 1
ATOM 702 C CA . ALA A 1 82 ? 14.703 7.161 -30.700 1.00 95.19 82 ALA A CA 1
ATOM 703 C C . ALA A 1 82 ? 13.776 8.381 -30.551 1.00 95.19 82 ALA A C 1
ATOM 705 O O . ALA A 1 82 ? 14.211 9.436 -30.089 1.00 95.19 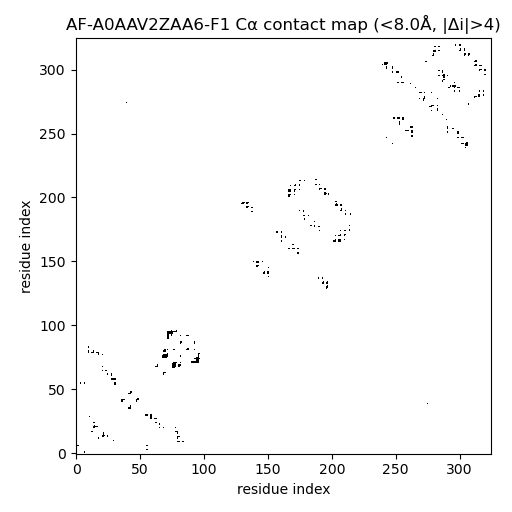82 ALA A O 1
ATOM 706 N N . GLU A 1 83 ? 12.491 8.222 -30.886 1.00 95.06 83 GLU A N 1
ATOM 707 C CA . GLU A 1 83 ? 11.462 9.252 -30.705 1.00 95.06 83 GLU A CA 1
ATOM 708 C C . GLU A 1 83 ? 11.253 9.584 -29.221 1.00 95.06 83 GLU A C 1
ATOM 710 O O . GLU A 1 83 ? 11.218 10.756 -28.847 1.00 95.06 83 GLU A O 1
ATOM 715 N N . PHE A 1 84 ? 11.160 8.565 -28.360 1.00 96.25 84 PHE A N 1
ATOM 716 C CA . PHE A 1 84 ? 10.952 8.756 -26.924 1.00 96.25 84 PHE A CA 1
ATOM 717 C C . PHE A 1 84 ? 12.104 9.517 -26.253 1.00 96.25 84 PHE A C 1
ATOM 719 O O . PHE A 1 84 ? 11.863 10.395 -25.421 1.00 96.25 84 PHE A O 1
ATOM 726 N N . LEU A 1 85 ? 13.348 9.208 -26.633 1.00 95.56 85 LEU A N 1
ATOM 727 C CA . LEU A 1 85 ? 14.555 9.870 -26.129 1.00 95.56 85 LEU A CA 1
ATOM 728 C C . LEU A 1 85 ? 14.854 11.206 -26.821 1.00 95.56 85 LEU A C 1
ATOM 730 O O . LEU A 1 85 ? 15.783 11.896 -26.408 1.00 95.56 85 LEU A O 1
ATOM 734 N N . GLU A 1 86 ? 14.100 11.567 -27.864 1.00 94.88 86 GLU A N 1
ATOM 735 C CA . GLU A 1 86 ? 14.397 12.714 -28.734 1.00 94.88 86 GLU A CA 1
ATOM 736 C C . GLU A 1 86 ? 15.833 12.634 -29.292 1.00 94.88 86 GLU A C 1
ATOM 738 O O . GLU A 1 86 ? 16.550 13.631 -29.408 1.00 94.88 86 GLU A O 1
ATOM 743 N N . ALA A 1 87 ? 16.269 11.411 -29.623 1.00 92.81 87 ALA A N 1
ATOM 744 C CA . ALA A 1 87 ? 17.638 11.098 -30.031 1.00 92.81 87 ALA A CA 1
ATOM 745 C C . ALA A 1 87 ? 18.040 11.809 -31.330 1.00 92.81 87 ALA A C 1
ATOM 747 O O . ALA A 1 87 ? 19.217 12.106 -31.527 1.00 92.81 87 ALA A O 1
ATOM 748 N N . ASN A 1 88 ? 17.065 12.157 -32.173 1.00 89.81 88 ASN A N 1
ATOM 749 C CA . ASN A 1 88 ? 17.259 12.926 -33.402 1.00 89.81 88 ASN A CA 1
ATOM 750 C C . ASN A 1 88 ? 17.911 14.302 -33.177 1.00 89.81 88 ASN A C 1
ATOM 752 O O . ASN A 1 88 ? 18.542 14.831 -34.089 1.00 89.81 88 ASN A O 1
ATOM 756 N N . LYS A 1 89 ? 17.807 14.871 -31.969 1.00 92.62 89 LYS A N 1
ATOM 757 C CA . LYS A 1 89 ? 18.479 16.126 -31.601 1.00 92.62 89 LYS A CA 1
ATOM 758 C C . LYS A 1 89 ? 19.989 15.968 -31.414 1.00 92.62 89 LYS A C 1
ATOM 760 O O . LYS A 1 89 ? 20.708 16.961 -31.460 1.00 92.62 89 LYS A O 1
ATOM 765 N N . TYR A 1 90 ? 20.459 14.744 -31.183 1.00 91.00 90 TYR A N 1
ATOM 766 C CA . TYR A 1 90 ? 21.836 14.460 -30.774 1.00 91.00 90 TYR A CA 1
ATOM 767 C C . TYR A 1 90 ? 22.567 13.532 -31.745 1.00 91.00 90 TYR A C 1
ATOM 769 O O . TYR A 1 90 ? 23.788 13.598 -31.861 1.00 91.00 90 TYR A O 1
ATOM 777 N N . VAL A 1 91 ? 21.834 12.660 -32.438 1.00 90.81 91 VAL A N 1
ATOM 778 C CA . VAL A 1 91 ? 22.378 11.623 -33.313 1.00 90.81 91 VAL A CA 1
ATOM 779 C C . VAL A 1 91 ? 21.568 11.566 -34.605 1.00 90.81 91 VAL A C 1
ATOM 781 O O . VAL A 1 91 ? 20.341 11.661 -34.595 1.00 90.81 91 VAL A O 1
ATOM 784 N N . SER A 1 92 ? 22.252 11.384 -35.738 1.00 88.12 92 SER A N 1
ATOM 785 C CA . SER A 1 92 ? 21.582 11.208 -37.026 1.00 88.12 92 SER A CA 1
ATOM 786 C C . SER A 1 92 ? 20.791 9.898 -37.031 1.00 88.12 92 SER A C 1
ATOM 788 O O . SER A 1 92 ? 21.377 8.820 -37.013 1.00 88.12 92 SER A O 1
ATOM 790 N N . CYS A 1 93 ? 19.463 10.001 -37.055 1.00 85.88 93 CYS A N 1
ATOM 791 C CA . CYS A 1 93 ? 18.543 8.859 -37.084 1.00 85.88 93 CYS A CA 1
ATOM 792 C C . CYS A 1 93 ? 18.084 8.512 -38.513 1.00 85.88 93 CYS A C 1
ATOM 794 O O . CYS A 1 93 ? 17.069 7.845 -38.684 1.00 85.88 93 CYS A O 1
ATOM 796 N N . LYS A 1 94 ? 18.812 8.968 -39.546 1.00 82.94 94 LYS A N 1
ATOM 797 C CA . LYS A 1 94 ? 18.399 8.849 -40.958 1.00 82.94 94 LYS A CA 1
ATOM 798 C C . LYS A 1 94 ? 18.111 7.405 -41.381 1.00 82.94 94 LYS A C 1
ATOM 800 O O . LYS A 1 94 ? 17.165 7.179 -42.117 1.00 82.94 94 LYS A O 1
ATOM 805 N N . GLY A 1 95 ? 18.859 6.431 -40.856 1.00 75.50 95 GLY A N 1
ATOM 806 C CA . GLY A 1 95 ? 18.634 5.013 -41.160 1.00 75.50 95 GLY A CA 1
ATOM 807 C C . GLY A 1 95 ? 17.377 4.406 -40.522 1.00 75.50 95 GLY A C 1
ATOM 808 O O . GLY A 1 95 ? 17.003 3.292 -40.867 1.00 75.50 95 GLY A O 1
ATOM 809 N N . VAL A 1 96 ? 16.740 5.096 -39.572 1.00 76.44 96 VAL A N 1
ATOM 810 C CA . VAL A 1 96 ? 15.544 4.619 -38.854 1.00 76.44 96 VAL A CA 1
ATOM 811 C C . VAL A 1 96 ? 14.250 5.202 -39.451 1.00 76.44 96 VAL A C 1
ATOM 813 O O . VAL A 1 96 ? 13.165 4.680 -39.201 1.00 76.44 96 VAL A O 1
ATOM 816 N N . GLU A 1 97 ? 14.347 6.271 -40.250 1.00 68.81 97 GLU A N 1
ATOM 817 C CA . GLU A 1 97 ? 13.196 6.950 -40.867 1.00 68.81 97 GLU A CA 1
ATOM 818 C C . GLU A 1 97 ? 12.788 6.371 -42.236 1.00 68.81 97 GLU A C 1
ATOM 820 O O . GLU A 1 97 ? 11.708 6.693 -42.732 1.00 68.81 97 GLU A O 1
ATOM 825 N N . GLU A 1 98 ? 13.600 5.493 -42.835 1.00 63.62 98 GLU A N 1
ATOM 826 C CA . GLU A 1 98 ? 13.338 4.913 -44.159 1.00 63.62 98 GLU A CA 1
ATOM 827 C C . GLU A 1 98 ? 12.307 3.762 -44.109 1.00 63.62 98 GLU A C 1
ATOM 829 O O . GLU A 1 98 ? 12.618 2.610 -43.818 1.00 63.62 98 GLU A O 1
ATOM 834 N N . ASP A 1 99 ? 11.058 4.152 -44.380 1.00 55.94 99 ASP A N 1
ATOM 835 C CA . ASP A 1 99 ? 9.909 3.428 -44.953 1.00 55.94 99 ASP A CA 1
ATOM 836 C C . ASP A 1 99 ? 9.672 1.952 -44.536 1.00 55.94 99 ASP A C 1
ATOM 838 O O . ASP A 1 99 ? 10.225 0.998 -45.097 1.00 55.94 99 ASP A O 1
ATOM 842 N N . ASP A 1 100 ? 8.708 1.757 -43.622 1.00 55.47 100 ASP A N 1
ATOM 843 C CA . ASP A 1 100 ? 8.132 0.456 -43.221 1.00 55.47 100 ASP A CA 1
ATOM 844 C C . ASP A 1 100 ? 7.627 -0.384 -44.415 1.00 55.47 100 ASP A C 1
ATOM 846 O O . ASP A 1 100 ? 7.457 -1.603 -44.307 1.00 55.47 100 ASP A O 1
ATOM 850 N N . SER A 1 101 ? 7.429 0.243 -45.576 1.00 55.81 101 SER A N 1
ATOM 851 C CA . SER A 1 101 ? 6.914 -0.391 -46.788 1.00 55.81 101 SER A CA 1
ATOM 852 C C . SER A 1 101 ? 7.913 -1.334 -47.481 1.00 55.81 101 SER A C 1
ATOM 854 O O . SER A 1 101 ? 7.486 -2.218 -48.222 1.00 55.81 101 SER A O 1
ATOM 856 N N . GLN A 1 102 ? 9.230 -1.215 -47.242 1.00 53.59 102 GLN A N 1
ATOM 857 C CA . GLN A 1 102 ? 10.243 -2.032 -47.944 1.00 53.59 102 GLN A CA 1
ATOM 858 C C . GLN A 1 102 ? 10.849 -3.175 -47.112 1.00 53.59 102 GLN A C 1
ATOM 860 O O . GLN A 1 102 ? 11.447 -4.097 -47.671 1.00 53.59 102 GLN A O 1
ATOM 865 N N . ARG A 1 103 ? 10.671 -3.188 -45.783 1.00 54.34 103 ARG A N 1
ATOM 866 C CA . ARG A 1 103 ? 11.377 -4.139 -44.896 1.00 54.34 103 ARG A CA 1
ATOM 867 C C . ARG A 1 103 ? 10.748 -5.537 -44.816 1.00 54.34 103 ARG A C 1
ATOM 869 O O . ARG A 1 103 ? 11.399 -6.470 -44.346 1.00 54.34 103 ARG A O 1
ATOM 876 N N . ILE A 1 104 ? 9.509 -5.708 -45.283 1.00 54.34 104 ILE A N 1
ATOM 877 C CA . ILE A 1 104 ? 8.791 -6.996 -45.217 1.00 54.34 104 ILE A CA 1
ATOM 878 C C . ILE A 1 104 ? 9.158 -7.931 -46.391 1.00 54.34 104 ILE A C 1
ATOM 880 O O . ILE A 1 104 ? 8.998 -9.144 -46.272 1.00 54.34 104 ILE A O 1
ATOM 884 N N . MET A 1 105 ? 9.731 -7.428 -47.494 1.00 50.75 105 MET A N 1
ATOM 885 C CA . MET A 1 105 ? 9.987 -8.256 -48.688 1.00 50.75 105 MET A CA 1
ATOM 886 C C . MET A 1 105 ? 11.350 -8.970 -48.742 1.00 50.75 105 MET A C 1
ATOM 888 O O . MET A 1 105 ? 11.518 -9.877 -49.552 1.00 50.75 105 MET A O 1
ATOM 892 N N . THR A 1 106 ? 12.316 -8.659 -47.873 1.00 48.78 106 THR A N 1
ATOM 893 C CA . THR A 1 106 ? 13.699 -9.176 -48.015 1.00 48.78 106 THR A CA 1
ATOM 894 C C . THR A 1 106 ? 14.043 -10.411 -47.170 1.00 48.78 106 THR A C 1
ATOM 896 O O . THR A 1 106 ? 15.206 -10.801 -47.110 1.00 48.78 106 THR A O 1
ATOM 899 N N . LYS A 1 107 ? 13.070 -11.065 -46.516 1.00 48.78 107 LYS A N 1
ATOM 900 C CA . LYS A 1 107 ? 13.330 -12.194 -45.589 1.00 48.78 107 LYS A CA 1
ATOM 901 C C . LYS A 1 107 ? 12.715 -13.548 -45.980 1.00 48.78 107 LYS A C 1
ATOM 903 O O . LYS A 1 107 ? 12.556 -14.404 -45.116 1.00 48.78 107 LYS A O 1
ATOM 908 N N . MET A 1 108 ? 12.409 -13.779 -47.262 1.00 47.03 108 MET A N 1
ATOM 909 C CA . MET A 1 108 ? 11.845 -15.059 -47.741 1.00 47.03 108 MET A CA 1
ATOM 910 C C . MET A 1 108 ? 12.850 -16.092 -48.295 1.00 47.03 108 MET A C 1
ATOM 912 O O . MET A 1 108 ? 12.428 -17.161 -48.721 1.00 47.03 108 MET A O 1
ATOM 916 N N . THR A 1 109 ? 14.165 -15.860 -48.255 1.00 45.38 109 THR A N 1
ATOM 917 C CA . THR A 1 109 ? 15.162 -16.779 -48.855 1.00 45.38 109 THR A CA 1
ATOM 918 C C . THR A 1 109 ? 16.260 -17.237 -47.893 1.00 45.38 109 THR A C 1
ATOM 920 O O . THR A 1 109 ? 17.440 -17.209 -48.230 1.00 45.38 109 THR A O 1
ATOM 923 N N . GLN A 1 110 ? 15.897 -17.714 -46.697 1.00 44.94 110 GLN A N 1
ATOM 924 C CA . GLN A 1 110 ? 16.801 -18.563 -45.906 1.00 44.94 110 GLN A CA 1
ATOM 925 C C . GLN A 1 110 ? 16.057 -19.774 -45.337 1.00 44.94 110 GLN A C 1
ATOM 927 O O . GLN A 1 110 ? 15.247 -19.674 -44.418 1.00 44.94 110 GLN A O 1
ATOM 932 N N . SER A 1 111 ? 16.339 -20.921 -45.951 1.00 43.16 111 SER A N 1
ATOM 933 C CA . SER A 1 111 ? 15.894 -22.263 -45.589 1.00 43.16 111 SER A CA 1
ATOM 934 C C . SER A 1 111 ? 16.287 -22.633 -44.152 1.00 43.16 111 SER A C 1
ATOM 936 O O . SER A 1 111 ? 17.431 -22.388 -43.768 1.00 43.16 111 SER A O 1
ATOM 938 N N . PRO A 1 112 ? 15.418 -23.296 -43.368 1.00 46.44 112 PRO A N 1
ATOM 939 C CA . PRO A 1 112 ? 15.824 -23.879 -42.101 1.00 46.44 112 PRO A CA 1
ATOM 940 C C . PRO A 1 112 ? 16.369 -25.295 -42.333 1.00 46.44 112 PRO A C 1
ATOM 942 O O . PRO A 1 112 ? 15.643 -26.211 -42.718 1.00 46.44 112 PRO A O 1
ATOM 945 N N . THR A 1 113 ? 17.665 -25.477 -42.088 1.00 42.00 113 THR A N 1
ATOM 946 C CA . THR A 1 113 ? 18.273 -26.795 -41.880 1.00 42.00 113 THR A CA 1
ATOM 947 C C . THR A 1 113 ? 17.800 -27.388 -40.559 1.00 42.00 113 THR A C 1
ATOM 949 O O . THR A 1 113 ? 17.833 -26.754 -39.507 1.00 42.00 113 THR A O 1
ATOM 952 N N . ASN A 1 114 ? 17.353 -28.629 -40.676 1.00 48.31 114 ASN A N 1
ATOM 953 C CA . ASN A 1 114 ? 16.746 -29.473 -39.669 1.00 48.31 114 ASN A CA 1
ATOM 954 C C . ASN A 1 114 ? 17.838 -30.250 -38.907 1.00 48.31 114 ASN A C 1
ATOM 956 O O . ASN A 1 114 ? 18.538 -31.040 -39.532 1.00 48.31 114 ASN A O 1
ATOM 960 N N . SER A 1 115 ? 17.944 -30.046 -37.591 1.00 43.44 115 SER A N 1
ATOM 961 C CA . SER A 1 115 ? 18.657 -30.879 -36.599 1.00 43.44 115 SER A CA 1
ATOM 962 C C . SER A 1 115 ? 18.071 -30.475 -35.237 1.00 43.44 115 SER A C 1
ATOM 964 O O . SER A 1 115 ? 18.097 -29.297 -34.911 1.00 43.44 115 SER A O 1
ATOM 966 N N . GLY A 1 116 ? 17.454 -31.294 -34.392 1.00 38.28 116 GLY A N 1
ATOM 967 C CA . GLY A 1 116 ? 17.632 -32.709 -34.115 1.00 38.28 116 GLY A CA 1
ATOM 968 C C . GLY A 1 116 ? 17.813 -32.831 -32.596 1.00 38.28 116 GLY A C 1
ATOM 969 O O . GLY A 1 116 ? 18.839 -32.404 -32.093 1.00 38.28 116 GLY A O 1
ATOM 970 N N . GLY A 1 117 ? 16.804 -33.382 -31.907 1.00 41.78 117 GLY A N 1
ATOM 971 C CA . GLY A 1 117 ? 16.896 -33.996 -30.572 1.00 41.78 117 GLY A CA 1
ATOM 972 C C . GLY A 1 117 ? 17.206 -33.099 -29.363 1.00 41.78 117 GLY A C 1
ATOM 973 O O . GLY A 1 117 ? 18.285 -32.533 -29.257 1.00 41.78 117 GLY A O 1
ATOM 974 N N . SER A 1 118 ? 16.290 -33.059 -28.389 1.00 40.56 118 SER A N 1
ATOM 975 C CA . SER A 1 118 ? 16.532 -33.668 -27.065 1.00 40.56 118 SER A CA 1
ATOM 976 C C . SER A 1 118 ? 15.490 -33.250 -26.024 1.00 40.56 118 SER A C 1
ATOM 978 O O . SER A 1 118 ? 15.339 -32.084 -25.676 1.00 40.56 118 SER A O 1
ATOM 980 N N . GLU A 1 119 ? 14.796 -34.282 -25.547 1.00 36.44 119 GLU A N 1
ATOM 981 C CA . GLU A 1 119 ? 14.367 -34.518 -24.167 1.00 36.44 119 GLU A CA 1
ATOM 982 C C . GLU A 1 119 ? 13.491 -33.470 -23.468 1.00 36.44 119 GLU A C 1
ATOM 984 O O . GLU A 1 119 ? 13.910 -32.539 -22.783 1.00 36.44 119 GLU A O 1
ATOM 989 N N . SER A 1 120 ? 12.199 -33.775 -23.565 1.00 42.31 120 SER A N 1
ATOM 990 C CA . SER A 1 120 ? 11.102 -33.285 -22.747 1.00 42.31 120 SER A CA 1
ATOM 991 C C . SER A 1 120 ? 11.285 -33.670 -21.269 1.00 42.31 120 SER A C 1
ATOM 993 O O . SER A 1 120 ? 10.680 -34.615 -20.766 1.00 42.31 120 SER A O 1
ATOM 995 N N . GLY A 1 121 ? 12.109 -32.908 -20.550 1.00 36.88 121 GLY A N 1
ATOM 996 C CA . GLY A 1 121 ? 12.169 -32.901 -19.090 1.00 36.88 121 GLY A CA 1
ATOM 997 C C . GLY A 1 121 ? 11.052 -32.038 -18.505 1.00 36.88 121 GLY A C 1
ATOM 998 O O . GLY A 1 121 ? 11.275 -30.880 -18.148 1.00 36.88 121 GLY A O 1
ATOM 999 N N . SER A 1 122 ? 9.843 -32.597 -18.393 1.00 38.41 122 SER A N 1
ATOM 1000 C CA . SER A 1 122 ? 8.721 -31.981 -17.671 1.00 38.41 122 SER A CA 1
ATOM 1001 C C . SER A 1 122 ? 9.026 -31.949 -16.170 1.00 38.41 122 SER A C 1
ATOM 1003 O O . SER A 1 122 ? 8.579 -32.788 -15.391 1.00 38.41 122 SER A O 1
ATOM 1005 N N . THR A 1 123 ? 9.813 -30.963 -15.744 1.00 34.78 123 THR A N 1
ATOM 1006 C CA . THR A 1 123 ? 9.947 -30.618 -14.331 1.00 34.78 123 THR A CA 1
ATOM 1007 C C . THR A 1 123 ? 8.657 -29.926 -13.903 1.00 34.78 123 THR A C 1
ATOM 1009 O O . THR A 1 123 ? 8.365 -28.782 -14.245 1.00 34.78 123 THR A O 1
ATOM 1012 N N . THR A 1 124 ? 7.823 -30.663 -13.180 1.00 39.59 124 THR A N 1
ATOM 1013 C CA . THR A 1 124 ? 6.600 -30.173 -12.550 1.00 39.59 124 THR A CA 1
ATOM 1014 C C . THR A 1 124 ? 6.925 -29.016 -11.600 1.00 39.59 124 THR A C 1
ATOM 1016 O O . THR A 1 124 ? 7.221 -29.223 -10.424 1.00 39.59 124 THR A O 1
ATOM 1019 N N . SER A 1 125 ? 6.826 -27.773 -12.078 1.00 42.09 125 SER A N 1
ATOM 1020 C CA . SER A 1 125 ? 6.927 -26.541 -11.277 1.00 42.09 125 SER A CA 1
ATOM 1021 C C . SER A 1 125 ? 5.654 -26.270 -10.449 1.00 42.09 125 SER A C 1
ATOM 1023 O O . SER A 1 125 ? 5.248 -25.132 -10.212 1.00 42.09 125 SER A O 1
ATOM 1025 N N . VAL A 1 126 ? 5.035 -27.338 -9.935 1.00 46.97 126 VAL A N 1
ATOM 1026 C CA . VAL A 1 126 ? 3.745 -27.354 -9.215 1.00 46.97 126 VAL A CA 1
ATOM 1027 C C . VAL A 1 126 ? 3.805 -26.595 -7.872 1.00 46.97 126 VAL A C 1
ATOM 1029 O O . VAL A 1 126 ? 2.784 -26.287 -7.263 1.00 46.97 126 VAL A O 1
ATOM 1032 N N . GLY A 1 127 ? 4.993 -26.198 -7.407 1.00 54.66 127 GLY A N 1
ATOM 1033 C CA . GLY A 1 127 ? 5.175 -25.604 -6.079 1.00 54.66 127 GLY A CA 1
ATOM 1034 C C . GLY A 1 127 ? 4.818 -24.118 -5.928 1.00 54.66 127 GLY A C 1
ATOM 1035 O O . GLY A 1 127 ? 4.504 -23.687 -4.817 1.00 54.66 127 GLY A O 1
ATOM 1036 N N . ASN A 1 128 ? 4.870 -23.302 -6.988 1.00 59.34 128 ASN A N 1
ATOM 1037 C CA . ASN A 1 128 ? 4.752 -21.841 -6.823 1.00 59.34 128 ASN A CA 1
ATOM 1038 C C . ASN A 1 128 ? 3.307 -21.323 -6.832 1.00 59.34 128 ASN A C 1
ATOM 1040 O O . ASN A 1 128 ? 3.013 -20.362 -6.116 1.00 59.34 128 ASN A O 1
ATOM 1044 N N . GLY A 1 129 ? 2.402 -21.970 -7.574 1.00 71.12 129 GLY A N 1
ATOM 1045 C CA . GLY A 1 129 ? 0.995 -21.558 -7.652 1.00 71.12 129 GLY A CA 1
ATOM 1046 C C . GLY A 1 129 ? 0.283 -21.658 -6.302 1.00 71.12 129 GLY A C 1
ATOM 1047 O O . GLY A 1 129 ? -0.307 -20.686 -5.830 1.00 71.12 129 GLY A O 1
ATOM 1048 N N . CYS A 1 130 ? 0.444 -22.792 -5.614 1.00 78.81 130 CYS A N 1
ATOM 1049 C CA . CYS A 1 130 ? -0.199 -23.047 -4.322 1.00 78.81 130 CYS A CA 1
ATOM 1050 C C . CYS A 1 130 ? 0.235 -22.035 -3.239 1.00 78.81 130 CYS A C 1
ATOM 1052 O O . CYS A 1 130 ? -0.585 -21.548 -2.460 1.00 78.81 130 CYS A O 1
ATOM 1054 N N . ARG A 1 131 ? 1.513 -21.623 -3.230 1.00 84.25 131 ARG A N 1
ATOM 1055 C CA . ARG A 1 131 ? 2.030 -20.631 -2.265 1.00 84.25 131 ARG A CA 1
ATOM 1056 C C . ARG A 1 131 ? 1.381 -19.259 -2.410 1.00 84.25 131 ARG A C 1
ATOM 1058 O O . ARG A 1 131 ? 1.108 -18.603 -1.403 1.00 84.25 131 ARG A O 1
ATOM 1065 N N . MET A 1 132 ? 1.188 -18.805 -3.648 1.00 81.38 132 MET A N 1
ATOM 1066 C CA . MET A 1 132 ? 0.576 -17.501 -3.908 1.00 81.38 132 MET A CA 1
ATOM 1067 C C . MET A 1 132 ? -0.916 -17.509 -3.580 1.00 81.38 132 MET A C 1
ATOM 1069 O O . MET A 1 132 ? -1.391 -16.539 -2.995 1.00 81.38 132 MET A O 1
ATOM 1073 N N . GLN A 1 133 ? -1.611 -18.619 -3.846 1.00 89.19 133 GLN A N 1
ATOM 1074 C CA . GLN A 1 133 ? -3.029 -18.774 -3.513 1.00 89.19 133 GLN A CA 1
ATOM 1075 C C . GLN A 1 133 ? -3.284 -18.666 -2.002 1.00 89.19 133 GLN A C 1
ATOM 1077 O O . GLN A 1 133 ? -4.086 -17.836 -1.586 1.00 89.19 133 GLN A O 1
ATOM 1082 N N . TRP A 1 134 ? -2.542 -19.400 -1.159 1.00 92.81 134 TRP A N 1
ATOM 1083 C CA . TRP A 1 134 ? -2.696 -19.299 0.305 1.00 92.81 134 TRP A CA 1
ATOM 1084 C C . TRP A 1 134 ? -2.368 -17.906 0.840 1.00 92.81 134 TRP A C 1
ATOM 1086 O O . TRP A 1 134 ? -3.060 -17.388 1.715 1.00 92.81 134 TRP A O 1
ATOM 1096 N N . LYS A 1 135 ? -1.333 -17.264 0.285 1.00 94.00 135 LYS A N 1
ATOM 1097 C CA . LYS A 1 135 ? -0.977 -15.890 0.648 1.00 94.00 135 LYS A CA 1
ATOM 1098 C C . LYS A 1 135 ? -2.117 -14.921 0.360 1.00 94.00 135 LYS A C 1
ATOM 1100 O O . LYS A 1 135 ? -2.382 -14.057 1.195 1.00 94.00 135 LYS A O 1
ATOM 1105 N N . GLN A 1 136 ? -2.720 -15.029 -0.820 1.00 91.75 136 GLN A N 1
ATOM 1106 C CA . GLN A 1 136 ? -3.821 -14.174 -1.236 1.00 91.75 136 GLN A CA 1
ATOM 1107 C C . GLN A 1 136 ? -5.059 -14.432 -0.376 1.00 91.75 136 GLN A C 1
ATOM 1109 O O . GLN A 1 136 ? -5.525 -13.493 0.262 1.00 91.75 136 GLN A O 1
ATOM 1114 N N . ALA A 1 137 ? -5.474 -15.694 -0.237 1.00 93.94 137 ALA A N 1
ATOM 1115 C CA . ALA A 1 137 ? -6.646 -16.087 0.541 1.00 93.94 137 ALA A CA 1
ATOM 1116 C C . ALA A 1 137 ? -6.577 -15.615 2.004 1.00 93.94 137 ALA A C 1
ATOM 1118 O O . ALA A 1 137 ? -7.529 -15.026 2.506 1.00 93.94 137 ALA A O 1
ATOM 1119 N N . ILE A 1 138 ? -5.439 -15.803 2.688 1.00 96.75 138 ILE A N 1
ATOM 1120 C CA . ILE A 1 138 ? -5.271 -15.325 4.073 1.00 96.75 138 ILE A CA 1
ATOM 1121 C C . ILE A 1 138 ? -5.323 -13.795 4.134 1.00 96.75 138 ILE A C 1
ATOM 1123 O O . ILE A 1 138 ? -5.932 -13.231 5.039 1.00 96.75 138 ILE A O 1
ATOM 1127 N N . CYS A 1 139 ? -4.680 -13.102 3.189 1.00 96.25 139 CYS A N 1
ATOM 1128 C CA . CYS A 1 139 ? -4.673 -11.640 3.190 1.00 96.25 139 CYS A CA 1
ATOM 1129 C C . CYS A 1 139 ? -6.067 -11.053 2.946 1.00 96.25 139 CYS A C 1
ATOM 1131 O O . CYS A 1 139 ? -6.431 -10.105 3.638 1.00 96.25 139 CYS A O 1
ATOM 1133 N N . GLU A 1 140 ? -6.808 -11.597 1.982 1.00 91.69 140 GLU A N 1
ATOM 1134 C CA . GLU A 1 140 ? -8.184 -11.196 1.670 1.00 91.69 140 GLU A CA 1
ATOM 1135 C C . GLU A 1 140 ? -9.097 -11.474 2.862 1.00 91.69 140 GLU A C 1
ATOM 1137 O O . GLU A 1 140 ? -9.718 -10.551 3.376 1.00 91.69 140 GLU A O 1
ATOM 1142 N N . ALA A 1 141 ? -9.055 -12.684 3.427 1.00 92.50 141 ALA A N 1
ATOM 1143 C CA . ALA A 1 141 ? -9.899 -13.032 4.566 1.00 92.50 141 ALA A CA 1
ATOM 1144 C C . ALA A 1 141 ? -9.628 -12.165 5.812 1.00 92.50 141 ALA A C 1
ATOM 1146 O O . ALA A 1 141 ? -10.567 -11.764 6.503 1.00 92.50 141 ALA A O 1
ATOM 1147 N N . ILE A 1 142 ? -8.361 -11.825 6.095 1.00 94.56 142 ILE A N 1
ATOM 1148 C CA . ILE A 1 142 ? -8.027 -10.897 7.189 1.00 94.56 142 ILE A CA 1
ATOM 1149 C C . ILE A 1 142 ? -8.543 -9.487 6.882 1.00 94.56 142 ILE A C 1
ATOM 1151 O O . ILE A 1 142 ? -9.062 -8.812 7.772 1.00 94.56 142 ILE A O 1
ATOM 1155 N N . GLN A 1 143 ? -8.396 -9.028 5.637 1.00 90.81 143 GLN A N 1
ATOM 1156 C CA . GLN A 1 143 ? -8.863 -7.708 5.223 1.00 90.81 143 GLN A CA 1
ATOM 1157 C C . GLN A 1 143 ? -10.380 -7.581 5.335 1.00 90.81 143 GLN A C 1
ATOM 1159 O O . GLN A 1 143 ? -10.849 -6.569 5.854 1.00 90.81 143 GLN A O 1
ATOM 1164 N N . ASP A 1 144 ? -11.113 -8.600 4.899 1.00 82.06 144 ASP A N 1
ATOM 1165 C CA . ASP A 1 144 ? -12.572 -8.595 4.861 1.00 82.06 144 ASP A CA 1
ATOM 1166 C C . ASP A 1 144 ? -13.176 -8.674 6.267 1.00 82.06 144 ASP A C 1
ATOM 1168 O O . ASP A 1 144 ? -14.116 -7.944 6.575 1.00 82.06 144 ASP A O 1
ATOM 1172 N N . ARG A 1 145 ? -12.612 -9.507 7.153 1.00 92.56 145 ARG A N 1
ATOM 1173 C CA . ARG A 1 145 ? -13.140 -9.704 8.516 1.00 92.56 145 ARG A CA 1
ATOM 1174 C C . ARG A 1 145 ? -12.648 -8.667 9.525 1.00 92.56 145 ARG A C 1
ATOM 1176 O O . ARG A 1 145 ? -13.417 -8.205 10.364 1.00 92.56 145 ARG A O 1
ATOM 1183 N N . PHE A 1 146 ? -11.366 -8.305 9.475 1.00 90.31 146 PHE A N 1
ATOM 1184 C CA . PHE A 1 146 ? -10.719 -7.513 10.532 1.00 90.31 146 PHE A CA 1
ATOM 1185 C C . PHE A 1 146 ? -10.294 -6.112 10.070 1.00 90.31 146 PHE A C 1
ATOM 1187 O O . PHE A 1 146 ? -10.096 -5.217 10.905 1.00 90.31 146 PHE A O 1
ATOM 1194 N N . GLY A 1 147 ? -10.224 -5.890 8.755 1.00 88.88 147 GLY A N 1
ATOM 1195 C CA . GLY A 1 147 ? -9.871 -4.619 8.133 1.00 88.88 147 GLY A CA 1
ATOM 1196 C C . GLY A 1 147 ? -8.394 -4.496 7.745 1.00 88.88 147 GLY A C 1
ATOM 1197 O O . GLY A 1 147 ? -7.524 -5.287 8.113 1.00 88.88 147 GLY A O 1
ATOM 1198 N N . GLU A 1 148 ? -8.086 -3.436 6.997 1.00 91.25 148 GLU A N 1
ATOM 1199 C CA . GLU A 1 148 ? -6.745 -3.188 6.448 1.00 91.25 148 GLU A CA 1
ATOM 1200 C C . GLU A 1 148 ? -5.669 -2.970 7.531 1.00 91.25 148 GLU A C 1
ATOM 1202 O O . GLU A 1 148 ? -4.496 -3.300 7.328 1.00 91.25 148 GLU A O 1
ATOM 1207 N N . SER A 1 149 ? -6.043 -2.413 8.687 1.00 93.94 149 SER A N 1
ATOM 1208 C CA . SER A 1 149 ? -5.124 -2.180 9.808 1.00 93.94 149 SER A CA 1
ATOM 1209 C C . SER A 1 149 ? -4.578 -3.490 10.375 1.00 93.94 149 SER A C 1
ATOM 1211 O O . SER A 1 149 ? -3.362 -3.619 10.549 1.00 93.94 149 SER A O 1
ATOM 1213 N N . GLU A 1 150 ? -5.447 -4.478 10.591 1.00 94.94 150 GLU A N 1
ATOM 1214 C CA . GLU A 1 150 ? -5.043 -5.796 11.082 1.00 94.94 150 GLU A CA 1
ATOM 1215 C C . GLU A 1 150 ? -4.270 -6.574 10.023 1.00 94.94 150 GLU A C 1
ATOM 1217 O O . GLU A 1 150 ? -3.230 -7.156 10.330 1.00 94.94 150 GLU A O 1
ATOM 1222 N N . LEU A 1 151 ? -4.647 -6.455 8.744 1.00 97.12 151 LEU A N 1
ATOM 1223 C CA . LEU A 1 151 ? -3.844 -7.013 7.656 1.00 97.12 151 LEU A CA 1
ATOM 1224 C C . LEU A 1 151 ? -2.401 -6.471 7.664 1.00 97.12 151 LEU A C 1
ATOM 1226 O O . LEU A 1 151 ? -1.444 -7.223 7.451 1.00 97.12 151 LEU A O 1
ATOM 1230 N N . LYS A 1 152 ? -2.211 -5.168 7.913 1.00 96.00 152 LYS A N 1
ATOM 1231 C CA . LYS A 1 152 ? -0.873 -4.555 8.004 1.00 96.00 152 LYS A CA 1
ATOM 1232 C C . LYS A 1 152 ? -0.084 -5.077 9.208 1.00 96.00 152 LYS A C 1
ATOM 1234 O O . LYS A 1 152 ? 1.111 -5.354 9.058 1.00 96.00 152 LYS A O 1
ATOM 1239 N N . ARG A 1 153 ? -0.723 -5.223 10.374 1.00 96.50 153 ARG A N 1
ATOM 1240 C CA . ARG A 1 153 ? -0.102 -5.774 11.594 1.00 96.50 153 ARG A CA 1
ATOM 1241 C C . ARG A 1 153 ? 0.302 -7.233 11.400 1.00 96.50 153 ARG A C 1
ATOM 1243 O O . ARG A 1 153 ? 1.471 -7.562 11.606 1.00 96.50 153 ARG A O 1
ATOM 1250 N N . PHE A 1 154 ? -0.601 -8.053 10.873 1.00 97.81 154 PHE A N 1
ATOM 1251 C CA . PHE A 1 154 ? -0.339 -9.447 10.528 1.00 97.81 154 PHE A CA 1
ATOM 1252 C C . PHE A 1 154 ? 0.835 -9.586 9.550 1.00 97.81 154 PHE A C 1
ATOM 1254 O O . PHE A 1 154 ? 1.804 -10.294 9.827 1.00 97.81 154 PHE A O 1
ATOM 1261 N N . LYS A 1 155 ? 0.829 -8.833 8.437 1.00 97.25 155 LYS A N 1
ATOM 1262 C CA . LYS A 1 155 ? 1.935 -8.840 7.459 1.00 97.25 155 LYS A CA 1
ATOM 1263 C C . LYS A 1 155 ? 3.275 -8.448 8.084 1.00 97.25 155 LYS A C 1
ATOM 1265 O O . LYS A 1 155 ? 4.303 -9.007 7.699 1.00 97.25 155 LYS A O 1
ATOM 1270 N N . ARG A 1 156 ? 3.282 -7.493 9.023 1.00 97.25 156 ARG A N 1
ATOM 1271 C CA . ARG A 1 156 ? 4.489 -7.108 9.768 1.00 97.25 156 ARG A CA 1
ATOM 1272 C C . ARG A 1 156 ? 4.992 -8.282 10.612 1.00 97.25 156 ARG A C 1
ATOM 1274 O O . ARG A 1 156 ? 6.133 -8.681 10.412 1.00 97.25 156 ARG A O 1
ATOM 1281 N N . ARG A 1 157 ? 4.134 -8.889 11.439 1.00 97.50 157 ARG A N 1
ATOM 1282 C CA . ARG A 1 157 ? 4.487 -10.037 12.296 1.00 97.50 157 ARG A CA 1
ATOM 1283 C C . ARG A 1 157 ? 5.022 -11.228 11.498 1.00 97.50 157 ARG A C 1
ATOM 1285 O O . ARG A 1 157 ? 6.090 -11.741 11.809 1.00 97.50 157 ARG A O 1
ATOM 1292 N N . VAL A 1 158 ? 4.358 -11.598 10.400 1.00 96.81 158 VAL A N 1
ATOM 1293 C CA . VAL A 1 158 ? 4.818 -12.681 9.509 1.00 96.81 158 VAL A CA 1
ATOM 1294 C C . VAL A 1 158 ? 6.178 -12.361 8.879 1.00 96.81 158 VAL A C 1
ATOM 1296 O O . VAL A 1 158 ? 7.010 -13.249 8.690 1.00 96.81 158 VAL A O 1
ATOM 1299 N N . ARG A 1 159 ? 6.433 -11.096 8.524 1.00 96.62 159 ARG A N 1
ATOM 1300 C CA . ARG A 1 159 ? 7.736 -10.677 7.995 1.00 96.62 159 ARG A CA 1
ATOM 1301 C C . ARG A 1 159 ? 8.823 -10.744 9.063 1.00 96.62 159 ARG A C 1
ATOM 1303 O O . ARG A 1 159 ? 9.926 -11.174 8.740 1.00 96.62 159 ARG A O 1
ATOM 1310 N N . ASP A 1 160 ? 8.524 -10.330 10.286 1.00 93.69 160 ASP A N 1
ATOM 1311 C CA . ASP A 1 160 ? 9.484 -10.350 11.388 1.00 93.69 160 ASP A CA 1
ATOM 1312 C C . ASP A 1 160 ? 9.846 -11.805 11.736 1.00 93.69 160 ASP A C 1
ATOM 1314 O O . ASP A 1 160 ? 11.025 -12.149 11.724 1.00 93.69 160 ASP A O 1
ATOM 1318 N N . PHE A 1 161 ? 8.856 -12.701 11.824 1.00 96.44 161 PHE A N 1
ATOM 1319 C CA . PHE A 1 161 ? 9.058 -14.156 11.922 1.00 96.44 161 PHE A CA 1
ATOM 1320 C 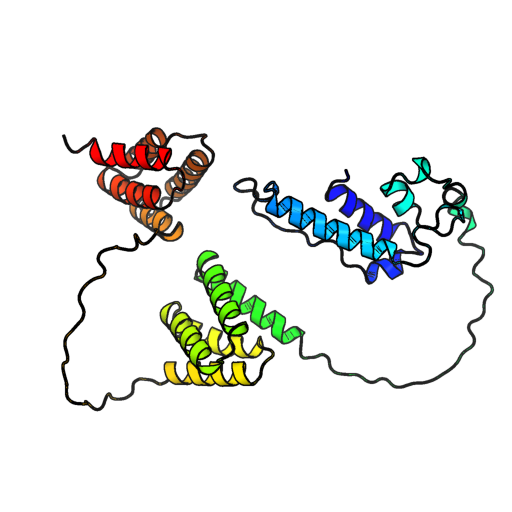C . PHE A 1 161 ? 9.981 -14.715 10.818 1.00 96.44 161 PHE A C 1
ATOM 1322 O O . PHE A 1 161 ? 10.874 -15.532 11.056 1.00 96.44 161 PHE A O 1
ATOM 1329 N N . ARG A 1 162 ? 9.831 -14.245 9.572 1.00 95.25 162 ARG A N 1
ATOM 1330 C CA . ARG A 1 162 ? 10.702 -14.676 8.463 1.00 95.25 162 ARG A CA 1
ATOM 1331 C C . ARG A 1 162 ? 12.144 -14.195 8.600 1.00 95.25 162 ARG A C 1
ATOM 1333 O O . ARG A 1 162 ? 13.024 -14.910 8.128 1.00 95.25 162 ARG A O 1
ATOM 1340 N N . LYS A 1 163 ? 12.380 -13.036 9.215 1.00 94.81 163 LYS A N 1
ATOM 1341 C CA . LYS A 1 163 ? 13.715 -12.437 9.366 1.00 94.81 163 LYS A CA 1
ATOM 1342 C C . LYS A 1 163 ? 14.514 -12.997 10.536 1.00 94.81 163 LYS A C 1
ATOM 1344 O O . LYS A 1 163 ? 15.733 -12.982 10.470 1.00 94.81 163 LYS A O 1
ATOM 1349 N N . GLN A 1 164 ? 13.844 -13.440 11.592 1.00 92.75 164 GLN A N 1
ATOM 1350 C CA . GLN A 1 164 ? 14.524 -13.898 12.799 1.00 92.75 164 GLN A CA 1
ATOM 1351 C C . GLN A 1 164 ? 15.193 -15.269 12.611 1.00 92.75 164 GLN A C 1
ATOM 1353 O O . GLN A 1 164 ? 14.728 -16.087 11.809 1.00 92.75 164 GLN A O 1
ATOM 1358 N N . ASN A 1 165 ? 16.288 -15.493 13.345 1.00 90.94 165 ASN A N 1
ATOM 1359 C CA . ASN A 1 165 ? 17.102 -16.709 13.258 1.00 90.94 165 ASN A CA 1
ATOM 1360 C C . ASN A 1 165 ? 16.537 -17.866 14.086 1.00 90.94 165 ASN A C 1
ATOM 1362 O O . ASN A 1 165 ? 16.657 -19.002 13.646 1.00 90.94 165 ASN A O 1
ATOM 1366 N N . ASP A 1 166 ? 15.906 -17.591 15.232 1.00 95.50 166 ASP A N 1
ATOM 1367 C CA . ASP A 1 166 ? 15.288 -18.624 16.069 1.00 95.50 166 ASP A CA 1
ATOM 1368 C C . ASP A 1 166 ? 13.869 -18.948 15.564 1.00 95.50 166 ASP A C 1
ATOM 1370 O O . ASP A 1 166 ? 12.962 -18.118 15.699 1.00 95.50 166 ASP A O 1
ATOM 1374 N N . PRO A 1 167 ? 13.639 -20.126 14.953 1.00 93.38 167 PRO A N 1
ATOM 1375 C CA . PRO A 1 167 ? 12.333 -20.491 14.424 1.00 93.38 167 PRO A CA 1
ATOM 1376 C C . PRO A 1 167 ? 11.312 -20.807 15.524 1.00 93.38 167 PRO A C 1
ATOM 1378 O O . PRO A 1 167 ? 10.121 -20.622 15.285 1.00 93.38 167 PRO A O 1
ATOM 1381 N N . THR A 1 168 ? 11.740 -21.264 16.705 1.00 95.56 168 THR A N 1
ATOM 1382 C CA . THR A 1 168 ? 10.846 -21.799 17.744 1.00 95.56 168 THR A CA 1
ATOM 1383 C C . THR A 1 168 ? 10.252 -20.684 18.590 1.00 95.56 168 THR A C 1
ATOM 1385 O O . THR A 1 168 ? 9.026 -20.590 18.690 1.00 95.56 168 THR A O 1
ATOM 1388 N N . ALA A 1 169 ? 11.089 -19.792 19.133 1.00 94.12 169 ALA A N 1
ATOM 1389 C CA . ALA A 1 169 ? 10.603 -18.654 19.917 1.00 94.12 169 ALA A CA 1
ATOM 1390 C C . ALA A 1 169 ? 9.659 -17.775 19.081 1.00 94.12 169 ALA A C 1
ATOM 1392 O O . ALA A 1 169 ? 8.568 -17.405 19.510 1.00 94.12 169 ALA A O 1
ATOM 1393 N N . THR A 1 170 ? 10.028 -17.530 17.826 1.00 95.00 170 THR A N 1
ATOM 1394 C CA . THR A 1 170 ? 9.269 -16.640 16.942 1.00 95.00 170 THR A CA 1
ATOM 1395 C C . THR A 1 170 ? 8.004 -17.272 16.385 1.00 95.00 170 THR A C 1
ATOM 1397 O O . THR A 1 170 ? 7.030 -16.562 16.126 1.00 95.00 170 THR A O 1
ATOM 1400 N N . ALA A 1 171 ? 7.984 -18.598 16.217 1.00 97.69 171 ALA A N 1
ATOM 1401 C CA . ALA A 1 171 ? 6.762 -19.337 15.930 1.00 97.69 171 ALA A CA 1
ATOM 1402 C C . ALA A 1 171 ? 5.774 -19.243 17.096 1.00 97.69 171 ALA A C 1
ATOM 1404 O O . ALA A 1 171 ? 4.591 -19.010 16.850 1.00 97.69 171 ALA A O 1
ATOM 1405 N N . SER A 1 172 ? 6.256 -19.372 18.340 1.00 97.44 172 SER A N 1
ATOM 1406 C CA . SER A 1 172 ? 5.429 -19.202 19.540 1.00 97.44 172 SER A CA 1
ATOM 1407 C C . SER A 1 172 ? 4.835 -17.796 19.604 1.00 97.44 172 SER A C 1
ATOM 1409 O O . SER A 1 172 ? 3.620 -17.661 19.687 1.00 97.44 172 SER A O 1
ATOM 1411 N N . GLU A 1 173 ? 5.656 -16.750 19.456 1.00 97.38 173 GLU A N 1
ATOM 1412 C CA . GLU A 1 173 ? 5.178 -15.358 19.459 1.00 97.38 173 GLU A CA 1
ATOM 1413 C C . GLU A 1 173 ? 4.140 -15.080 18.362 1.00 97.38 173 GLU A C 1
ATOM 1415 O O . GLU A 1 173 ? 3.166 -14.351 18.578 1.00 97.38 173 GLU A O 1
ATOM 1420 N N . LEU A 1 174 ? 4.347 -15.633 17.160 1.00 98.00 174 LEU A N 1
ATOM 1421 C CA . LEU A 1 174 ? 3.403 -15.477 16.058 1.00 98.00 174 LEU A CA 1
ATOM 1422 C C . LEU A 1 174 ? 2.091 -16.218 16.343 1.00 98.00 174 LEU A C 1
ATOM 1424 O O . LEU A 1 174 ? 1.030 -15.657 16.080 1.00 98.00 174 LEU A O 1
ATOM 1428 N N . ALA A 1 175 ? 2.154 -17.438 16.883 1.00 98.00 175 ALA A N 1
ATOM 1429 C CA . ALA A 1 175 ? 0.974 -18.202 17.276 1.00 98.00 175 ALA A CA 1
ATOM 1430 C C . ALA A 1 175 ? 0.180 -17.469 18.365 1.00 98.00 175 ALA A C 1
ATOM 1432 O O . ALA A 1 175 ? -1.027 -17.288 18.214 1.00 98.00 175 ALA A O 1
ATOM 1433 N N . ASP A 1 176 ? 0.858 -16.968 19.399 1.00 97.69 176 ASP A N 1
ATOM 1434 C CA . ASP A 1 176 ? 0.234 -16.215 20.490 1.00 97.69 176 ASP A CA 1
ATOM 1435 C C . ASP A 1 176 ? -0.473 -14.962 19.959 1.00 97.69 176 ASP A C 1
ATOM 1437 O O . ASP A 1 176 ? -1.625 -14.706 20.300 1.00 97.69 176 ASP A O 1
ATOM 1441 N N . TYR A 1 177 ? 0.162 -14.222 19.043 1.00 97.94 177 TYR A N 1
ATOM 1442 C CA . TYR A 1 177 ? -0.483 -13.096 18.365 1.00 97.94 177 TYR A CA 1
ATOM 1443 C C . TYR A 1 177 ? -1.735 -13.522 17.581 1.00 97.94 177 TYR A C 1
ATOM 1445 O O . TYR A 1 177 ? -2.772 -12.872 17.701 1.00 97.94 177 TYR A O 1
ATOM 1453 N N . VAL A 1 178 ? -1.652 -14.585 16.776 1.00 98.06 178 VAL A N 1
ATOM 1454 C CA . VAL A 1 178 ? -2.759 -15.040 15.914 1.00 98.06 178 VAL A CA 1
ATOM 1455 C C . VAL A 1 178 ? -3.956 -15.499 16.753 1.00 98.06 178 VAL A C 1
ATOM 1457 O O . VAL A 1 178 ? -5.069 -15.049 16.490 1.00 98.06 178 VAL A O 1
ATOM 1460 N N . PHE A 1 179 ? -3.735 -16.311 17.791 1.00 97.50 179 PHE A N 1
ATOM 1461 C CA . PHE A 1 179 ? -4.800 -16.794 18.680 1.00 97.50 179 PHE A CA 1
ATOM 1462 C C . PHE A 1 179 ? -5.346 -15.721 19.632 1.00 97.50 179 PHE A C 1
ATOM 1464 O O . PHE A 1 179 ? -6.493 -15.823 20.052 1.00 97.50 179 PHE A O 1
ATOM 1471 N N . ALA A 1 180 ? -4.566 -14.686 19.960 1.00 97.12 180 ALA A N 1
ATOM 1472 C CA . ALA A 1 180 ? -5.058 -13.552 20.744 1.00 97.12 180 ALA A CA 1
ATOM 1473 C C . ALA A 1 180 ? -5.841 -12.526 19.905 1.00 97.12 180 ALA A C 1
ATOM 1475 O O . ALA A 1 180 ? -6.643 -11.773 20.452 1.00 97.12 180 ALA A O 1
ATOM 1476 N N . THR A 1 181 ? -5.580 -12.450 18.595 1.00 96.19 181 THR A N 1
ATOM 1477 C CA . THR A 1 181 ? -6.152 -11.409 17.719 1.00 96.19 181 THR A CA 1
ATOM 1478 C C . THR A 1 181 ? -7.396 -11.879 16.973 1.00 96.19 181 THR A C 1
ATOM 1480 O O . THR A 1 181 ? -8.289 -11.072 16.717 1.00 96.19 181 THR A O 1
ATOM 1483 N N . PHE A 1 182 ? -7.455 -13.154 16.589 1.00 96.12 182 PHE A N 1
ATOM 1484 C CA . PHE A 1 182 ? -8.544 -13.693 15.779 1.00 96.12 182 PHE A CA 1
ATOM 1485 C C . PHE A 1 182 ? -9.384 -14.709 16.552 1.00 96.12 182 PHE A C 1
ATOM 1487 O O . PHE A 1 182 ? -8.934 -15.276 17.546 1.00 96.12 182 PHE A O 1
ATOM 1494 N N . ASP A 1 183 ? -10.606 -14.959 16.074 1.00 95.75 183 ASP A N 1
ATOM 1495 C CA . ASP A 1 183 ? -11.428 -16.049 16.593 1.00 95.75 183 ASP A CA 1
ATOM 1496 C C . ASP A 1 183 ? -10.725 -17.403 16.411 1.00 95.75 183 ASP A C 1
ATOM 1498 O O . ASP A 1 183 ? -9.898 -17.578 15.514 1.00 95.75 183 ASP A O 1
ATOM 1502 N N . ARG A 1 184 ? -11.031 -18.360 17.294 1.00 95.00 184 ARG A N 1
ATOM 1503 C CA . ARG A 1 184 ? -10.292 -19.627 17.389 1.00 95.00 184 ARG A CA 1
ATOM 1504 C C . ARG A 1 184 ? -10.293 -20.398 16.071 1.00 95.00 184 ARG A C 1
ATOM 1506 O O . ARG A 1 184 ? -9.239 -20.872 15.655 1.00 95.00 184 ARG A O 1
ATOM 1513 N N . ASP A 1 185 ? -11.440 -20.489 15.409 1.00 96.25 185 ASP A N 1
ATOM 1514 C CA . ASP A 1 185 ? -11.583 -21.246 14.165 1.00 96.25 185 ASP A CA 1
ATOM 1515 C C . ASP A 1 185 ? -10.792 -20.590 13.029 1.00 96.25 185 ASP A C 1
ATOM 1517 O O . ASP A 1 185 ? -10.055 -21.257 12.296 1.00 96.25 185 ASP A O 1
ATOM 1521 N N . PHE A 1 186 ? -10.865 -19.261 12.922 1.00 96.25 186 PHE A N 1
ATOM 1522 C CA . PHE A 1 186 ? -10.067 -18.515 11.959 1.00 96.25 186 PHE A CA 1
ATOM 1523 C C . PHE A 1 186 ? -8.567 -18.594 12.258 1.00 96.25 186 PHE A C 1
ATOM 1525 O O . PHE A 1 186 ? -7.770 -18.767 11.337 1.00 96.25 186 PHE A O 1
ATOM 1532 N N . ALA A 1 187 ? -8.167 -18.512 13.528 1.00 97.75 187 ALA A N 1
ATOM 1533 C CA . ALA A 1 187 ? -6.779 -18.654 13.949 1.00 97.75 187 ALA A CA 1
ATOM 1534 C C . ALA A 1 187 ? -6.211 -20.020 13.5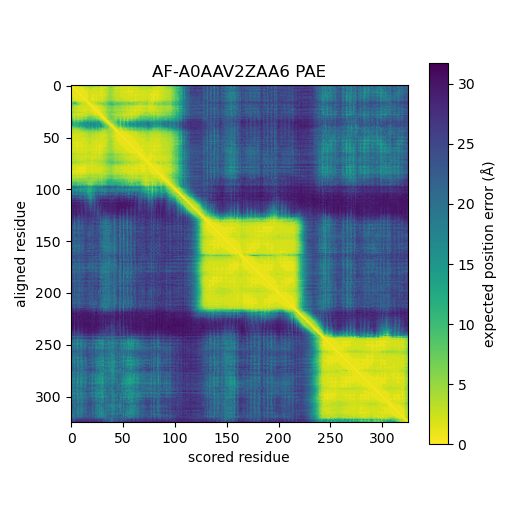37 1.00 97.75 187 ALA A C 1
ATOM 1536 O O . ALA A 1 187 ? -5.129 -20.073 12.952 1.00 97.75 187 ALA A O 1
ATOM 1537 N N . VAL A 1 188 ? -6.959 -21.109 13.750 1.00 97.31 188 VAL A N 1
ATOM 1538 C CA . VAL A 1 188 ? -6.580 -22.457 13.291 1.00 97.31 188 VAL A CA 1
ATOM 1539 C C . VAL A 1 188 ? -6.394 -22.482 11.774 1.00 97.31 188 VAL A C 1
ATOM 1541 O O . VAL A 1 188 ? -5.338 -22.894 11.294 1.00 97.31 188 VAL A O 1
ATOM 1544 N N . TRP A 1 189 ? -7.360 -21.959 11.014 1.00 97.69 189 TRP A N 1
ATOM 1545 C CA . TRP A 1 189 ? -7.272 -21.904 9.553 1.00 97.69 189 TRP A CA 1
ATOM 1546 C C . TRP A 1 189 ? -6.053 -21.104 9.054 1.00 97.69 189 TRP A C 1
ATOM 1548 O O . TRP A 1 189 ? -5.345 -21.538 8.138 1.00 97.69 189 TRP A O 1
ATOM 1558 N N . VAL A 1 190 ? -5.754 -19.958 9.679 1.00 97.44 190 VAL A N 1
ATOM 1559 C CA . VAL A 1 190 ? -4.564 -19.150 9.363 1.00 97.44 190 VAL A CA 1
ATOM 1560 C C . VAL A 1 190 ? -3.280 -19.921 9.675 1.00 97.44 190 VAL A C 1
ATOM 1562 O O . VAL A 1 190 ? -2.356 -19.928 8.853 1.00 97.44 190 VAL A O 1
ATOM 1565 N N . MET A 1 191 ? -3.210 -20.582 10.834 1.00 97.69 191 MET A N 1
ATOM 1566 C CA . MET A 1 191 ? -2.031 -21.343 11.260 1.00 97.69 191 MET A CA 1
ATOM 1567 C C . MET A 1 191 ? -1.790 -22.594 10.406 1.00 97.69 191 MET A C 1
ATOM 1569 O O . MET A 1 191 ? -0.634 -22.966 10.214 1.00 97.69 191 MET A O 1
ATOM 1573 N N . ASP A 1 192 ? -2.827 -23.175 9.804 1.00 97.00 192 ASP A N 1
ATOM 1574 C CA . ASP A 1 192 ? -2.698 -24.271 8.834 1.00 97.00 192 ASP A CA 1
ATOM 1575 C C . ASP A 1 192 ? -2.223 -23.796 7.451 1.00 97.00 192 ASP A C 1
ATOM 1577 O O . ASP A 1 192 ? -1.500 -24.504 6.735 1.00 97.00 192 ASP A O 1
ATOM 1581 N N . GLY A 1 193 ? -2.621 -22.587 7.049 1.00 96.69 193 GLY A N 1
ATOM 1582 C CA . GLY A 1 193 ? -2.245 -22.002 5.763 1.00 96.69 193 GLY A CA 1
ATOM 1583 C C . GLY A 1 193 ? -0.835 -21.398 5.748 1.00 96.69 193 GLY A C 1
ATOM 1584 O O . GLY A 1 193 ? -0.115 -21.520 4.752 1.00 96.69 193 GLY A O 1
ATOM 1585 N N . LEU A 1 194 ? -0.396 -20.786 6.851 1.00 96.38 194 LEU A N 1
ATOM 1586 C CA . LEU A 1 194 ? 0.894 -20.091 6.938 1.00 96.38 194 LEU A CA 1
ATOM 1587 C C . LEU A 1 194 ? 2.120 -20.969 6.610 1.00 96.38 194 LEU A C 1
ATOM 1589 O O . LEU A 1 194 ? 2.955 -20.510 5.822 1.00 96.38 194 LEU A O 1
ATOM 1593 N N . PRO A 1 195 ? 2.256 -22.212 7.119 1.00 96.62 195 PRO A N 1
ATOM 1594 C CA . PRO A 1 195 ? 3.365 -23.099 6.772 1.00 96.62 195 PRO A CA 1
ATOM 1595 C C . PRO A 1 195 ? 3.489 -23.327 5.263 1.00 96.62 195 PRO A C 1
ATOM 1597 O O . PRO A 1 195 ? 4.595 -23.318 4.722 1.00 96.62 195 PRO A O 1
ATOM 1600 N N . LYS A 1 196 ? 2.358 -23.423 4.550 1.00 94.56 196 LYS A N 1
ATOM 1601 C CA . LYS A 1 196 ? 2.330 -23.635 3.094 1.00 94.56 196 LYS A CA 1
ATOM 1602 C C . LYS A 1 196 ? 2.977 -22.472 2.335 1.00 94.56 196 LYS A C 1
ATOM 1604 O O . LYS A 1 196 ? 3.480 -22.671 1.236 1.00 94.56 196 LYS A O 1
ATOM 1609 N N . MET A 1 197 ? 3.034 -21.274 2.925 1.00 93.62 197 MET A N 1
ATOM 1610 C CA . MET A 1 197 ? 3.640 -20.072 2.335 1.00 93.62 197 MET A CA 1
ATOM 1611 C C . MET A 1 197 ? 5.144 -19.910 2.621 1.00 93.62 197 MET A C 1
ATOM 1613 O O . MET A 1 197 ? 5.766 -18.981 2.089 1.00 93.62 197 MET A O 1
ATOM 1617 N N . LEU A 1 198 ? 5.732 -20.731 3.495 1.00 94.00 198 LEU A N 1
ATOM 1618 C CA . LEU A 1 198 ? 7.129 -20.610 3.922 1.00 94.00 198 LEU A CA 1
ATOM 1619 C C . LEU A 1 198 ? 8.052 -21.486 3.067 1.00 94.00 198 LEU A C 1
ATOM 1621 O O . LEU A 1 198 ? 7.669 -22.562 2.616 1.00 94.00 198 LEU A O 1
ATOM 1625 N N . LYS A 1 199 ? 9.292 -21.030 2.852 1.00 92.94 199 LYS A N 1
ATOM 1626 C CA . LYS A 1 199 ? 10.321 -21.814 2.142 1.00 92.94 199 LYS A CA 1
ATOM 1627 C C . LYS A 1 199 ? 11.128 -22.730 3.069 1.00 92.94 199 LYS A C 1
ATOM 1629 O O . LYS A 1 199 ? 11.526 -23.798 2.634 1.00 92.94 199 LYS A O 1
ATOM 1634 N N . SER A 1 200 ? 11.378 -22.297 4.306 1.00 95.38 200 SER A N 1
ATOM 1635 C CA . SER A 1 200 ? 12.173 -23.038 5.294 1.00 95.38 200 SER A CA 1
ATOM 1636 C C . SER A 1 200 ? 11.323 -24.115 5.963 1.00 95.38 200 SER A C 1
ATOM 1638 O O . SER A 1 200 ? 10.270 -23.799 6.516 1.00 95.38 200 SER A O 1
ATOM 1640 N N . THR A 1 201 ? 11.795 -25.359 5.919 1.00 96.25 201 THR A N 1
ATOM 1641 C CA . THR A 1 201 ? 11.192 -26.522 6.586 1.00 96.25 201 THR A CA 1
ATOM 1642 C C . THR A 1 201 ? 11.186 -26.363 8.102 1.00 96.25 201 THR A C 1
ATOM 1644 O O . THR A 1 201 ? 10.160 -26.608 8.726 1.00 96.25 201 THR A O 1
ATOM 1647 N N . ASP A 1 202 ? 12.264 -25.841 8.688 1.00 96.94 202 ASP A N 1
ATOM 1648 C CA . ASP A 1 202 ? 12.376 -25.662 10.143 1.00 96.94 202 ASP A CA 1
ATOM 1649 C C . ASP A 1 202 ? 11.328 -24.678 10.662 1.00 96.94 202 ASP A C 1
ATOM 1651 O O . ASP A 1 202 ? 10.619 -24.951 11.629 1.00 96.94 202 ASP A O 1
ATOM 1655 N N . LYS A 1 203 ? 11.140 -23.561 9.947 1.00 96.81 203 LYS A N 1
ATOM 1656 C CA . LYS A 1 203 ? 10.095 -22.578 10.265 1.00 96.81 203 LYS A CA 1
ATOM 1657 C C . LYS A 1 203 ? 8.687 -23.142 10.082 1.00 96.81 203 LYS A C 1
ATOM 1659 O O . LYS A 1 203 ? 7.787 -22.746 10.814 1.00 96.81 203 LYS A O 1
ATOM 1664 N N . GLN A 1 204 ? 8.475 -24.045 9.122 1.00 97.25 204 GLN A N 1
ATOM 1665 C CA . GLN A 1 204 ? 7.186 -24.727 8.970 1.00 97.25 204 GLN A CA 1
ATOM 1666 C C . GLN A 1 204 ? 6.906 -25.655 10.154 1.00 97.25 204 GLN A C 1
ATOM 1668 O O . GLN A 1 204 ? 5.808 -25.610 10.705 1.00 97.25 204 GLN A O 1
ATOM 1673 N N . SER A 1 205 ? 7.885 -26.472 10.545 1.00 97.00 205 SER A N 1
ATOM 1674 C CA . SER A 1 205 ? 7.764 -27.413 11.661 1.00 97.00 205 SER A CA 1
ATOM 1675 C C . SER A 1 205 ? 7.561 -26.689 12.990 1.00 97.00 205 SER A C 1
ATOM 1677 O O . SER A 1 205 ? 6.634 -27.028 13.723 1.00 97.00 205 SER A O 1
ATOM 1679 N N . ALA A 1 206 ? 8.343 -25.640 13.261 1.00 97.69 206 ALA A N 1
ATOM 1680 C CA . ALA A 1 206 ? 8.200 -24.826 14.466 1.00 97.69 206 ALA A CA 1
ATOM 1681 C C . ALA A 1 206 ? 6.819 -24.157 14.552 1.00 97.69 206 ALA A C 1
ATOM 1683 O O . ALA A 1 206 ? 6.183 -24.181 15.604 1.00 97.69 206 ALA A O 1
ATOM 1684 N N . LEU A 1 207 ? 6.310 -23.620 13.436 1.00 97.81 207 LEU A N 1
ATOM 1685 C CA . LEU A 1 207 ? 4.992 -22.984 13.402 1.00 97.81 207 LEU A CA 1
ATOM 1686 C C . LEU A 1 207 ? 3.850 -23.985 13.624 1.00 97.81 207 LEU A C 1
ATOM 1688 O O . LEU A 1 207 ? 2.903 -23.672 14.343 1.00 97.81 207 LEU A O 1
ATOM 1692 N N . LYS A 1 208 ? 3.955 -25.195 13.058 1.00 97.75 208 LYS A N 1
ATOM 1693 C CA . LYS A 1 208 ? 2.995 -26.283 13.304 1.00 97.75 208 LYS A CA 1
ATOM 1694 C C . LYS A 1 208 ? 3.012 -26.738 14.764 1.00 97.75 208 LYS A C 1
ATOM 1696 O O . LYS A 1 208 ? 1.947 -26.910 15.347 1.00 97.75 208 LYS A O 1
ATOM 1701 N N . ALA A 1 209 ? 4.197 -26.897 15.355 1.00 97.62 209 ALA A N 1
ATOM 1702 C CA . ALA A 1 209 ? 4.341 -27.274 16.760 1.00 97.62 209 ALA A CA 1
ATOM 1703 C C . ALA A 1 209 ? 3.735 -26.213 17.695 1.00 97.62 209 ALA A C 1
ATOM 1705 O O . ALA A 1 209 ? 2.942 -26.547 18.573 1.00 97.62 209 ALA A O 1
ATOM 1706 N N . ALA A 1 210 ? 4.031 -24.931 17.450 1.00 97.62 210 ALA A N 1
ATOM 1707 C CA . ALA A 1 210 ? 3.450 -23.824 18.205 1.00 97.62 210 ALA A CA 1
ATOM 1708 C C . ALA A 1 210 ? 1.917 -23.780 18.075 1.00 97.62 210 ALA A C 1
ATOM 1710 O O . ALA A 1 210 ? 1.221 -23.628 19.075 1.00 97.62 210 ALA A O 1
ATOM 1711 N N . ALA A 1 211 ? 1.377 -23.966 16.865 1.00 97.06 211 ALA A N 1
ATOM 1712 C CA . ALA A 1 211 ? -0.067 -24.008 16.645 1.00 97.06 211 ALA A CA 1
ATOM 1713 C C . ALA A 1 211 ? -0.742 -25.164 17.400 1.00 97.06 211 ALA A C 1
ATOM 1715 O O . ALA A 1 211 ? -1.752 -24.945 18.067 1.00 97.06 211 ALA A O 1
ATOM 1716 N N . ALA A 1 212 ? -0.171 -26.371 17.333 1.00 96.75 212 ALA A N 1
ATOM 1717 C CA . ALA A 1 212 ? -0.709 -27.556 17.999 1.00 96.75 212 ALA A CA 1
ATOM 1718 C C . ALA A 1 212 ? -0.784 -27.382 19.524 1.00 96.75 212 ALA A C 1
ATOM 1720 O O . ALA A 1 212 ? -1.781 -27.759 20.141 1.00 96.75 212 ALA A O 1
ATOM 1721 N N . GLU A 1 213 ? 0.224 -26.746 20.124 1.00 96.44 213 GLU A N 1
ATOM 1722 C CA . GLU A 1 213 ? 0.248 -26.489 21.566 1.00 96.44 213 GLU A CA 1
ATOM 1723 C C . GLU A 1 213 ? -0.887 -25.553 22.014 1.00 96.44 213 GLU A C 1
ATOM 1725 O O . GLU A 1 213 ? -1.449 -25.739 23.086 1.00 96.44 213 GLU A O 1
ATOM 1730 N N . ARG A 1 214 ? -1.289 -24.583 21.180 1.00 95.56 214 ARG A N 1
ATOM 1731 C CA . ARG A 1 214 ? -2.405 -23.661 21.490 1.00 95.56 214 ARG A CA 1
ATOM 1732 C C . ARG A 1 214 ? -3.771 -24.266 21.183 1.00 95.56 214 ARG A C 1
ATOM 1734 O O . ARG A 1 214 ? -4.786 -23.820 21.712 1.00 95.56 214 ARG A O 1
ATOM 1741 N N . GLN A 1 215 ? -3.809 -25.273 20.318 1.00 92.38 215 GLN A N 1
ATOM 1742 C CA . GLN A 1 215 ? -5.038 -25.987 19.995 1.00 92.38 215 GLN A CA 1
ATOM 1743 C C . GLN A 1 215 ? -5.408 -27.019 21.054 1.00 92.38 215 GLN A C 1
ATOM 1745 O O . GLN A 1 215 ? -6.601 -27.316 21.178 1.00 92.38 215 GLN A O 1
ATOM 1750 N N . ARG A 1 216 ? -4.430 -27.536 21.819 1.00 91.69 216 ARG A N 1
ATOM 1751 C CA . ARG A 1 216 ? -4.689 -28.492 22.896 1.00 91.69 216 ARG A CA 1
ATOM 1752 C C . ARG A 1 216 ? -5.762 -27.925 23.829 1.00 91.69 216 ARG A C 1
ATOM 1754 O O . ARG A 1 216 ? -5.556 -26.862 24.417 1.00 91.69 216 ARG A O 1
ATOM 1761 N N . PRO A 1 217 ? -6.927 -28.587 23.956 1.00 80.88 217 PRO A N 1
ATOM 1762 C CA . PRO A 1 217 ? -7.878 -28.216 24.985 1.00 80.88 217 PRO A CA 1
ATOM 1763 C C . PRO A 1 217 ? -7.142 -28.339 26.315 1.00 80.88 217 PRO A C 1
ATOM 1765 O O . PRO A 1 217 ? -6.488 -29.353 26.561 1.00 80.88 217 PRO A O 1
ATOM 1768 N N . THR A 1 218 ? -7.210 -27.296 27.139 1.00 74.00 218 THR A N 1
ATOM 1769 C CA . THR A 1 218 ? -6.744 -27.299 28.527 1.00 74.00 218 THR A CA 1
ATOM 1770 C C . THR A 1 218 ? -7.595 -28.294 29.311 1.00 74.00 218 THR A C 1
ATOM 1772 O O . THR A 1 218 ? -8.515 -27.927 30.038 1.00 74.00 218 THR A O 1
ATOM 1775 N N . SER A 1 219 ? -7.365 -29.578 29.059 1.00 60.31 219 SER A N 1
ATOM 1776 C CA . SER A 1 219 ? -8.011 -30.689 29.724 1.00 60.31 219 SER A CA 1
ATOM 1777 C C . SER A 1 219 ? -7.357 -30.805 31.087 1.00 60.31 219 SER A C 1
ATOM 1779 O O . SER A 1 219 ? -6.206 -31.213 31.180 1.00 60.31 219 SER A O 1
ATOM 1781 N N . SER A 1 220 ? -8.107 -30.406 32.109 1.00 51.97 220 SER A N 1
ATOM 1782 C CA . SER A 1 220 ? -7.838 -30.644 33.526 1.00 51.97 220 SER A CA 1
ATOM 1783 C C . SER A 1 220 ? -6.458 -30.204 34.007 1.00 51.97 220 SER A C 1
ATOM 1785 O O . SER A 1 220 ? -5.497 -30.960 34.075 1.00 51.97 220 SER A O 1
ATOM 1787 N N . GLN A 1 221 ? -6.427 -28.943 34.417 1.00 49.03 221 GLN A N 1
ATOM 1788 C CA . GLN A 1 221 ? -5.457 -28.375 35.336 1.00 49.03 221 GLN A CA 1
ATOM 1789 C C . GLN A 1 221 ? -5.395 -29.228 36.622 1.00 49.03 221 GLN A C 1
ATOM 1791 O O . GLN A 1 221 ? -6.193 -29.045 37.539 1.00 49.03 221 GLN A O 1
ATOM 1796 N N . GLU A 1 222 ? -4.453 -30.173 36.690 1.00 48.38 222 GLU A N 1
ATOM 1797 C CA . GLU A 1 222 ? -3.923 -30.645 37.968 1.00 48.38 222 GLU A CA 1
ATOM 1798 C C . GLU A 1 222 ? -3.265 -29.450 38.662 1.00 48.38 222 GLU A C 1
ATOM 1800 O O . GLU A 1 222 ? -2.448 -28.734 38.083 1.00 48.38 222 GLU A O 1
ATOM 1805 N N . MET A 1 223 ? -3.698 -29.194 39.891 1.00 48.78 223 MET A N 1
ATOM 1806 C CA . MET A 1 223 ? -3.290 -28.068 40.724 1.00 48.78 223 MET A CA 1
ATOM 1807 C C . MET A 1 223 ? -1.822 -28.200 41.160 1.00 48.78 223 MET A C 1
ATOM 1809 O O . MET A 1 223 ? -1.517 -29.142 41.893 1.00 48.78 223 MET A O 1
ATOM 1813 N N . PRO A 1 224 ? -0.935 -27.223 40.881 1.00 47.28 224 PRO A N 1
ATOM 1814 C CA . PRO A 1 224 ? 0.286 -27.057 41.645 1.00 47.28 224 PRO A CA 1
ATOM 1815 C C . PRO A 1 224 ? 0.141 -25.889 42.623 1.00 47.28 224 PRO A C 1
ATOM 1817 O O . PRO A 1 224 ? -0.323 -24.790 42.309 1.00 47.28 224 PRO A O 1
ATOM 1820 N N . VAL A 1 225 ? 0.551 -26.190 43.847 1.00 50.22 225 VAL A N 1
ATOM 1821 C CA . VAL A 1 225 ? 0.599 -25.339 45.030 1.00 50.22 225 VAL A CA 1
ATOM 1822 C C . VAL A 1 225 ? 1.360 -24.032 44.769 1.00 50.22 225 VAL A C 1
ATOM 1824 O O . VAL A 1 225 ? 2.404 -23.999 44.124 1.00 50.22 225 VAL A O 1
ATOM 1827 N N . ARG A 1 226 ? 0.800 -22.950 45.320 1.00 55.59 226 ARG A N 1
ATOM 1828 C CA . ARG A 1 226 ? 1.323 -21.578 45.332 1.00 55.59 226 ARG A CA 1
ATOM 1829 C C . ARG A 1 226 ? 2.744 -21.502 45.900 1.00 55.59 226 ARG A C 1
ATOM 1831 O O . ARG A 1 226 ? 2.969 -21.962 47.015 1.00 55.59 226 ARG A O 1
ATOM 1838 N N . VAL A 1 227 ? 3.618 -20.737 45.246 1.00 43.88 227 VAL A N 1
ATOM 1839 C CA . VAL A 1 227 ? 4.659 -19.965 45.942 1.00 43.88 227 VAL A CA 1
ATOM 1840 C C . VAL A 1 227 ? 4.637 -18.540 45.403 1.00 43.88 227 VAL A C 1
ATOM 1842 O O . VAL A 1 227 ? 4.936 -18.283 44.241 1.00 43.88 227 VAL A O 1
ATOM 1845 N N . SER A 1 228 ? 4.217 -17.624 46.271 1.00 49.47 228 SER A N 1
ATOM 1846 C CA . SER A 1 228 ? 4.277 -16.184 46.067 1.00 49.47 228 SER A CA 1
ATOM 1847 C C . SER A 1 228 ? 5.718 -15.705 46.182 1.00 49.47 228 SER A C 1
ATOM 1849 O O . SER A 1 228 ? 6.351 -15.938 47.209 1.00 49.47 228 SER A O 1
ATOM 1851 N N . THR A 1 229 ? 6.189 -14.921 45.218 1.00 38.47 229 THR A N 1
ATOM 1852 C CA . THR A 1 229 ? 7.228 -13.921 45.474 1.00 38.47 229 THR A CA 1
ATOM 1853 C C . THR A 1 229 ? 6.836 -12.603 44.821 1.00 38.47 229 THR A C 1
ATOM 1855 O O . THR A 1 229 ? 6.592 -12.501 43.621 1.00 38.47 229 THR A O 1
ATOM 1858 N N . LEU A 1 230 ? 6.714 -11.592 45.682 1.00 46.22 230 LEU A N 1
ATOM 1859 C CA . LEU A 1 230 ? 6.592 -10.189 45.326 1.00 46.22 230 LEU A CA 1
ATOM 1860 C C . LEU A 1 230 ? 7.866 -9.717 44.623 1.00 46.22 230 LEU A C 1
ATOM 1862 O O . LEU A 1 230 ? 8.964 -10.030 45.081 1.00 46.22 230 LEU A O 1
ATOM 1866 N N . SER A 1 231 ? 7.703 -8.855 43.619 1.00 36.12 231 SER A N 1
ATOM 1867 C CA . SER A 1 231 ? 8.279 -7.496 43.539 1.00 36.12 231 SER A CA 1
ATOM 1868 C C . SER A 1 231 ? 8.366 -7.060 42.078 1.00 36.12 231 SER A C 1
ATOM 1870 O O . SER A 1 231 ? 8.872 -7.810 41.250 1.00 36.12 231 SER A O 1
ATOM 1872 N N . THR A 1 232 ? 7.929 -5.838 41.761 1.00 33.38 232 THR A N 1
ATOM 1873 C CA . THR A 1 232 ? 8.788 -4.777 41.190 1.00 33.38 232 THR A CA 1
ATOM 1874 C C . THR A 1 232 ? 7.938 -3.541 40.887 1.00 33.38 232 THR A C 1
ATOM 1876 O O . THR A 1 232 ? 6.960 -3.571 40.146 1.00 33.38 232 THR A O 1
ATOM 1879 N N . THR A 1 233 ? 8.341 -2.450 41.523 1.00 45.47 233 THR A N 1
ATOM 1880 C CA . THR A 1 233 ? 7.917 -1.061 41.361 1.00 45.47 233 THR A CA 1
ATOM 1881 C C . THR A 1 233 ? 8.407 -0.445 40.048 1.00 45.47 233 THR A C 1
ATOM 1883 O O . THR A 1 233 ? 9.531 -0.712 39.635 1.00 45.47 233 THR A O 1
ATOM 1886 N N . GLY A 1 234 ? 7.630 0.494 39.495 1.00 40.53 234 GLY A N 1
ATOM 1887 C CA . GLY A 1 234 ? 8.154 1.598 38.677 1.00 40.53 234 GLY A CA 1
ATOM 1888 C C . GLY A 1 234 ? 7.983 1.470 37.162 1.00 40.53 234 GLY A C 1
ATOM 1889 O O . GLY A 1 234 ? 8.914 1.083 36.466 1.00 40.53 234 GLY A O 1
ATOM 1890 N N . ALA A 1 235 ? 6.823 1.884 36.640 1.00 34.38 235 ALA A N 1
ATOM 1891 C CA . ALA A 1 235 ? 6.645 2.213 35.220 1.00 34.38 235 ALA A CA 1
ATOM 1892 C C . ALA A 1 235 ? 5.438 3.149 34.992 1.00 34.38 235 ALA A C 1
ATOM 1894 O O . ALA A 1 235 ? 4.605 2.904 34.122 1.00 34.38 235 ALA A O 1
ATOM 1895 N N . ASP A 1 236 ? 5.333 4.240 35.757 1.00 36.12 236 ASP A N 1
ATOM 1896 C CA . ASP A 1 236 ? 4.418 5.344 35.431 1.00 36.12 236 ASP A CA 1
ATOM 1897 C C . ASP A 1 236 ? 5.111 6.344 34.494 1.00 36.12 236 ASP A C 1
ATOM 1899 O O . ASP A 1 236 ? 5.431 7.479 34.826 1.00 36.12 236 ASP A O 1
ATOM 1903 N N . ALA A 1 237 ? 5.342 5.882 33.270 1.00 38.00 237 ALA A N 1
ATOM 1904 C CA . ALA A 1 237 ? 5.401 6.723 32.084 1.00 38.00 237 ALA A CA 1
ATOM 1905 C C . ALA A 1 237 ? 4.458 6.065 31.076 1.00 38.00 237 ALA A C 1
ATOM 1907 O O . ALA A 1 237 ? 4.872 5.397 30.128 1.00 38.00 237 ALA A O 1
ATOM 1908 N N . ARG A 1 238 ? 3.159 6.156 31.396 1.00 38.84 238 ARG A N 1
ATOM 1909 C CA . ARG A 1 238 ? 2.044 5.605 30.626 1.00 38.84 238 ARG A CA 1
ATOM 1910 C C . ARG A 1 238 ? 2.241 5.910 29.145 1.00 38.84 238 ARG A C 1
ATOM 1912 O O . ARG A 1 238 ? 2.054 7.040 28.700 1.00 38.84 238 ARG A O 1
ATOM 1919 N N . LEU A 1 239 ? 2.556 4.862 28.387 1.00 36.69 239 LEU A N 1
ATOM 1920 C CA . LEU A 1 239 ? 2.259 4.748 26.968 1.00 36.69 239 LEU A CA 1
ATOM 1921 C C . LEU A 1 239 ? 0.812 5.208 26.776 1.00 36.69 239 LEU A C 1
ATOM 1923 O O . LEU A 1 239 ? -0.119 4.445 27.041 1.00 36.69 239 LEU A O 1
ATOM 1927 N N . GLN A 1 240 ? 0.615 6.461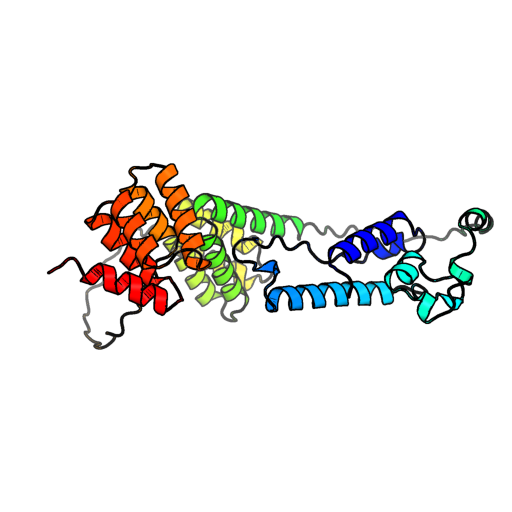 26.362 1.00 44.16 240 GLN A N 1
ATOM 1928 C CA . GLN A 1 240 ? -0.665 6.903 25.836 1.00 44.16 240 GLN A CA 1
ATOM 1929 C C . GLN A 1 240 ? -0.943 5.980 24.654 1.00 44.16 240 GLN A C 1
ATOM 1931 O O . GLN A 1 240 ? -0.306 6.086 23.603 1.00 44.16 240 GLN A O 1
ATOM 1936 N N . ARG A 1 241 ? -1.804 4.978 24.872 1.00 50.06 241 ARG A N 1
ATOM 1937 C CA . ARG A 1 241 ? -2.289 4.102 23.812 1.00 50.06 241 ARG A CA 1
ATOM 1938 C C . ARG A 1 241 ? -2.913 5.033 22.791 1.00 50.06 241 ARG A C 1
ATOM 1940 O O . ARG A 1 241 ? -3.980 5.580 23.033 1.00 50.06 241 ARG A O 1
ATOM 1947 N N . ARG A 1 242 ? -2.200 5.263 21.689 1.00 64.25 242 ARG A N 1
ATOM 1948 C CA . ARG A 1 242 ? -2.735 6.000 20.551 1.00 64.25 242 ARG A CA 1
ATOM 1949 C C . ARG A 1 242 ? -3.986 5.255 20.122 1.00 64.25 242 ARG A C 1
ATOM 1951 O O . ARG A 1 242 ? -3.880 4.091 19.725 1.00 64.25 242 ARG A O 1
ATOM 1958 N N . HIS A 1 243 ? -5.136 5.901 20.260 1.00 78.25 243 HIS A N 1
ATOM 1959 C CA . HIS A 1 243 ? -6.379 5.349 19.757 1.00 78.25 243 HIS A CA 1
ATOM 1960 C C . HIS A 1 243 ? -6.210 5.069 18.262 1.00 78.25 243 HIS A C 1
ATOM 1962 O O . HIS A 1 243 ? -5.522 5.800 17.551 1.00 78.25 243 HIS A O 1
ATOM 1968 N N . SER A 1 244 ? -6.753 3.963 17.772 1.00 85.19 244 SER A N 1
ATOM 1969 C CA . SER A 1 244 ? -6.738 3.707 16.330 1.00 85.19 244 SER A CA 1
ATOM 1970 C C . SER A 1 244 ? -7.890 4.446 15.650 1.00 85.19 244 SER A C 1
ATOM 1972 O O . SER A 1 244 ? -8.958 4.600 16.238 1.00 85.19 244 SER A O 1
ATOM 1974 N N . ASP A 1 245 ? -7.731 4.826 14.379 1.00 86.44 245 ASP A N 1
ATOM 1975 C CA . ASP A 1 245 ? -8.824 5.409 13.579 1.00 86.44 245 ASP A CA 1
ATOM 1976 C C . ASP A 1 245 ? -10.093 4.539 13.611 1.00 86.44 245 ASP A C 1
ATOM 1978 O O . ASP A 1 245 ? -11.212 5.044 13.568 1.00 86.44 245 ASP A O 1
ATOM 1982 N N . LYS A 1 246 ? -9.922 3.213 13.720 1.00 87.12 246 LYS A N 1
ATOM 1983 C CA . LYS A 1 246 ? -11.023 2.251 13.836 1.00 87.12 246 LYS A CA 1
ATOM 1984 C C . LYS A 1 246 ? -11.780 2.408 15.154 1.00 87.12 246 LYS A C 1
ATOM 1986 O O . LYS A 1 246 ? -13.003 2.356 15.139 1.00 87.12 246 LYS A O 1
ATOM 1991 N N . GLU A 1 247 ? -11.073 2.614 16.262 1.00 92.88 247 GLU A N 1
ATOM 1992 C CA . GLU A 1 247 ? -11.698 2.866 17.566 1.00 92.88 247 GLU A CA 1
ATOM 1993 C C . GLU A 1 247 ? -12.463 4.189 17.544 1.00 92.88 247 GLU A C 1
ATOM 1995 O O . GLU A 1 247 ? -13.618 4.209 17.947 1.00 92.88 247 GLU A O 1
ATOM 2000 N N . ILE A 1 248 ? -11.877 5.259 16.988 1.00 95.81 248 ILE A N 1
ATOM 2001 C CA . ILE A 1 248 ? -12.552 6.564 16.866 1.00 95.81 248 ILE A CA 1
ATOM 2002 C C . ILE A 1 248 ? -13.845 6.420 16.060 1.00 95.81 248 ILE A C 1
ATOM 2004 O O . ILE A 1 248 ? -14.907 6.841 16.510 1.00 95.81 248 ILE A O 1
ATOM 2008 N N . LEU A 1 249 ? -13.777 5.790 14.883 1.00 95.56 249 LEU A N 1
ATOM 2009 C CA . LEU A 1 249 ? -14.952 5.600 14.032 1.00 95.56 249 LEU A CA 1
ATOM 2010 C C . LEU A 1 249 ? -15.997 4.679 14.670 1.00 95.56 249 LEU A C 1
ATOM 2012 O O . LEU A 1 249 ? -17.181 4.937 14.503 1.00 95.56 249 LEU A O 1
ATOM 2016 N N . SER A 1 250 ? -15.583 3.644 15.406 1.00 94.62 250 SER A N 1
ATOM 2017 C CA . SER A 1 250 ? -16.505 2.769 16.141 1.00 94.62 250 SER A CA 1
ATOM 2018 C C . SER A 1 250 ? -17.203 3.509 17.281 1.00 94.62 250 SER A C 1
ATOM 2020 O O . SER A 1 250 ? -18.384 3.278 17.524 1.00 94.62 250 SER A O 1
ATOM 2022 N N . THR A 1 251 ? -16.493 4.403 17.974 1.00 96.81 251 THR A N 1
ATOM 2023 C CA . THR A 1 251 ? -17.074 5.252 19.018 1.00 96.81 251 THR A CA 1
ATOM 2024 C C . THR A 1 251 ? -18.071 6.243 18.421 1.00 96.81 251 THR A C 1
ATOM 2026 O O . THR A 1 251 ? -19.172 6.380 18.945 1.00 96.81 251 THR A O 1
ATOM 2029 N N . VAL A 1 252 ? -17.736 6.879 17.293 1.00 97.31 252 VAL A N 1
ATOM 2030 C CA . VAL A 1 252 ? -18.658 7.778 16.578 1.00 97.31 252 VAL A CA 1
ATOM 2031 C C . VAL A 1 252 ? -19.893 7.029 16.079 1.00 97.31 252 VAL A C 1
ATOM 2033 O O . VAL A 1 252 ? -20.995 7.523 16.265 1.00 97.31 252 VAL A O 1
ATOM 2036 N N . ASP A 1 253 ? -19.736 5.840 15.494 1.00 96.94 253 ASP A N 1
ATOM 2037 C CA . ASP A 1 253 ? -20.852 5.019 14.997 1.00 96.94 253 ASP A CA 1
ATOM 2038 C C . ASP A 1 253 ? -21.813 4.610 16.126 1.00 96.94 253 ASP A C 1
ATOM 2040 O O . ASP A 1 253 ? -23.033 4.709 15.982 1.00 96.94 253 ASP A O 1
ATOM 2044 N N . ARG A 1 254 ? -21.254 4.256 17.294 1.00 97.38 254 ARG A N 1
ATOM 2045 C CA . ARG A 1 254 ? -22.014 3.983 18.522 1.00 97.38 254 ARG A CA 1
ATOM 2046 C C . ARG A 1 254 ? -22.850 5.191 18.953 1.00 97.38 254 ARG A C 1
ATOM 2048 O O . ARG A 1 254 ? -24.020 5.018 19.275 1.00 97.38 254 ARG A O 1
ATOM 2055 N N . TYR A 1 255 ? -22.275 6.395 18.948 1.00 97.69 255 TYR A N 1
ATOM 2056 C CA . TYR A 1 255 ? -22.991 7.620 19.331 1.00 97.69 255 TYR A CA 1
ATOM 2057 C C . TYR A 1 255 ? -23.955 8.132 18.259 1.00 97.69 255 TYR A C 1
ATOM 2059 O O . TYR A 1 255 ? -24.972 8.732 18.588 1.00 97.69 255 TYR A O 1
ATOM 2067 N N . ALA A 1 256 ? -23.680 7.848 16.989 1.00 96.50 256 ALA A N 1
ATOM 2068 C CA . ALA A 1 256 ? -24.550 8.187 15.872 1.00 96.50 256 ALA A CA 1
ATOM 2069 C C . ALA A 1 256 ? -25.790 7.278 15.772 1.00 96.50 256 ALA A C 1
ATOM 2071 O O . ALA A 1 256 ? -26.623 7.491 14.896 1.00 96.50 256 ALA A O 1
ATOM 2072 N N . GLY A 1 257 ? -25.910 6.235 16.606 1.00 95.50 257 GLY A N 1
ATOM 2073 C CA . GLY A 1 257 ? -27.036 5.297 16.550 1.00 95.50 257 GLY A CA 1
ATOM 2074 C C . GLY A 1 257 ? -27.134 4.544 15.218 1.00 95.50 257 GLY A C 1
ATOM 2075 O O . GLY A 1 257 ? -28.228 4.180 14.796 1.00 95.50 257 GLY A O 1
ATOM 2076 N N . GLY A 1 258 ? -26.003 4.345 14.529 1.00 92.56 258 GLY A N 1
ATOM 2077 C CA . GLY A 1 258 ? -25.959 3.749 13.191 1.00 92.56 258 GLY A CA 1
ATOM 2078 C C . GLY A 1 258 ? -26.313 4.702 12.040 1.00 92.56 258 GLY A C 1
ATOM 2079 O O . GLY A 1 258 ? -26.436 4.248 10.898 1.00 92.56 258 GLY A O 1
ATOM 2080 N N . ASP A 1 259 ? -26.454 6.010 12.291 1.00 97.06 259 ASP A N 1
ATOM 2081 C CA . ASP A 1 259 ? -26.640 6.996 11.226 1.00 97.06 259 ASP A CA 1
ATOM 2082 C C . ASP A 1 259 ? -25.370 7.126 10.363 1.00 97.06 259 ASP A C 1
ATOM 2084 O O . ASP A 1 259 ? -24.344 7.722 10.722 1.00 97.06 259 ASP A O 1
ATOM 2088 N N . ARG A 1 260 ? -25.460 6.572 9.151 1.00 93.56 260 ARG A N 1
ATOM 2089 C CA . ARG A 1 260 ? -24.364 6.549 8.177 1.00 93.56 260 ARG A CA 1
ATOM 2090 C C . ARG A 1 260 ? -24.028 7.937 7.633 1.00 93.56 260 ARG A C 1
ATOM 2092 O O . ARG A 1 260 ? -22.902 8.123 7.151 1.00 93.56 260 ARG A O 1
ATOM 2099 N N . GLN A 1 261 ? -24.958 8.892 7.678 1.00 96.56 261 GLN A N 1
ATOM 2100 C CA . GLN A 1 261 ? -24.713 10.260 7.236 1.00 96.56 261 GLN A CA 1
ATOM 2101 C C . GLN A 1 261 ? -23.771 10.968 8.209 1.00 96.56 261 GLN A C 1
ATOM 2103 O O . GLN A 1 261 ? -22.748 11.496 7.765 1.00 96.56 261 GLN A O 1
ATOM 2108 N N . ILE A 1 262 ? -24.028 10.865 9.518 1.00 97.19 262 ILE A N 1
ATOM 2109 C CA . ILE A 1 262 ? -23.148 11.404 10.567 1.00 97.19 262 ILE A CA 1
ATOM 2110 C C . ILE A 1 262 ? -21.730 10.844 10.418 1.00 97.19 262 ILE A C 1
ATOM 2112 O O . ILE A 1 262 ? -20.758 11.600 10.384 1.00 97.19 262 ILE A O 1
ATOM 2116 N N . LEU A 1 263 ? -21.591 9.528 10.226 1.00 95.69 263 LEU A N 1
ATOM 2117 C CA . LEU A 1 263 ? -20.277 8.903 10.044 1.00 95.69 263 LEU A CA 1
ATOM 2118 C C . LEU A 1 263 ? -19.561 9.393 8.770 1.00 95.69 263 LEU A C 1
ATOM 2120 O O . LEU A 1 263 ? -18.332 9.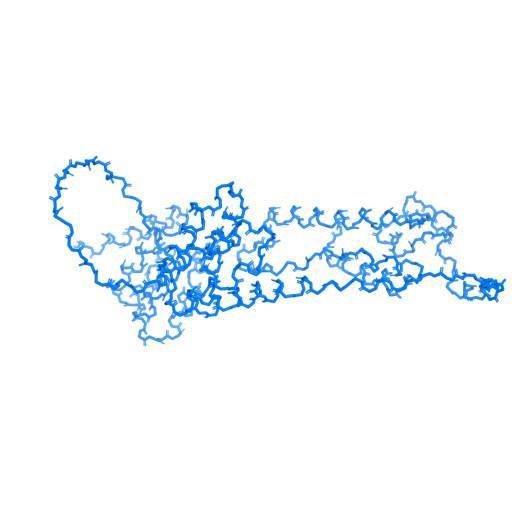517 8.737 1.00 95.69 263 LEU A O 1
ATOM 2124 N N . THR A 1 264 ? -20.312 9.663 7.700 1.00 93.31 264 THR A N 1
ATOM 2125 C CA . THR A 1 264 ? -19.769 10.166 6.429 1.00 93.31 264 THR A CA 1
ATOM 2126 C C . THR A 1 264 ? -19.317 11.620 6.545 1.00 93.31 264 THR A C 1
ATOM 2128 O O . THR A 1 264 ? -18.230 11.964 6.066 1.00 93.31 264 THR A O 1
ATOM 2131 N N . GLU A 1 265 ? -20.107 12.464 7.206 1.00 97.06 265 GLU A N 1
ATOM 2132 C CA . GLU A 1 265 ? -19.763 13.856 7.494 1.00 97.06 265 GLU A CA 1
ATOM 2133 C C . GLU A 1 265 ? -18.570 13.943 8.444 1.00 97.06 265 GLU A C 1
ATOM 2135 O O . GLU A 1 265 ? -17.621 14.664 8.147 1.00 97.06 265 GLU A O 1
ATOM 2140 N N . PHE A 1 266 ? -18.520 13.109 9.484 1.00 97.69 266 PHE A N 1
ATOM 2141 C CA . PHE A 1 266 ? -17.382 13.047 10.397 1.00 97.69 266 PHE A CA 1
ATOM 2142 C C . PHE A 1 266 ? -16.087 12.698 9.653 1.00 97.69 266 PHE A C 1
ATOM 2144 O O . PHE A 1 266 ? -15.059 13.358 9.826 1.00 97.69 266 PHE A O 1
ATOM 2151 N N . LYS A 1 267 ? -16.130 11.717 8.737 1.00 95.19 267 LYS A N 1
ATOM 2152 C CA . LYS A 1 267 ? -15.000 11.378 7.846 1.00 95.19 267 LYS A CA 1
ATOM 2153 C C . LYS A 1 267 ? -14.620 12.515 6.894 1.00 95.19 267 LYS A C 1
ATOM 2155 O O . LYS A 1 267 ? -13.469 12.618 6.476 1.00 95.19 267 LYS A O 1
ATOM 2160 N N . ARG A 1 268 ? -15.575 13.342 6.464 1.00 96.06 268 ARG A N 1
ATOM 2161 C CA . ARG A 1 268 ? -15.295 14.533 5.647 1.00 96.06 268 ARG A CA 1
ATOM 2162 C C . ARG A 1 268 ? -14.609 15.605 6.494 1.00 96.06 268 ARG A C 1
ATOM 2164 O O . ARG A 1 268 ? -13.524 16.027 6.116 1.00 96.06 268 ARG A O 1
ATOM 2171 N N . SER A 1 269 ? -15.168 15.946 7.650 1.00 97.12 269 SER A N 1
ATOM 2172 C CA . SER A 1 269 ? -14.635 16.961 8.565 1.00 97.12 269 SER A CA 1
ATOM 2173 C C . SER A 1 269 ? -13.245 16.598 9.093 1.00 97.12 269 SER A C 1
ATOM 2175 O O . SER A 1 269 ? -12.366 17.448 9.112 1.00 97.12 269 SER A O 1
ATOM 2177 N N . THR A 1 270 ? -12.993 15.328 9.429 1.00 95.56 270 THR A N 1
ATOM 2178 C CA . THR A 1 270 ? -11.647 14.849 9.817 1.00 95.56 270 THR A CA 1
ATOM 2179 C C . THR A 1 270 ? -10.623 14.988 8.691 1.00 95.56 270 THR A C 1
ATOM 2181 O O . THR A 1 270 ? -9.470 15.327 8.951 1.00 95.56 270 THR A O 1
ATOM 2184 N N . ARG A 1 271 ? -11.023 14.774 7.430 1.00 92.00 271 ARG A N 1
ATOM 2185 C CA . ARG A 1 271 ? -10.146 15.025 6.275 1.00 92.00 271 ARG A CA 1
ATOM 2186 C C . ARG A 1 271 ? -9.887 16.512 6.066 1.00 92.00 271 ARG A C 1
ATOM 2188 O O . ARG A 1 271 ? -8.737 16.857 5.840 1.00 92.00 271 ARG A O 1
ATOM 2195 N N . SER A 1 272 ? -10.913 17.355 6.190 1.00 93.88 272 SER A N 1
ATOM 2196 C CA . SER A 1 272 ? -10.774 18.816 6.125 1.00 93.88 272 SER A CA 1
ATOM 2197 C C . SER A 1 272 ? -9.893 19.366 7.250 1.00 93.88 272 SER A C 1
ATOM 2199 O O . SER A 1 272 ? -9.102 20.275 7.029 1.00 93.88 272 SER A O 1
ATOM 2201 N N . LEU A 1 273 ? -9.976 18.786 8.451 1.00 94.62 273 LEU A N 1
ATOM 2202 C CA . LEU A 1 273 ? -9.089 19.115 9.566 1.00 94.62 273 LEU A CA 1
ATOM 2203 C C . LEU A 1 273 ? -7.634 18.756 9.232 1.00 94.62 273 LEU A C 1
ATOM 2205 O O . LEU A 1 273 ? -6.726 19.546 9.459 1.00 94.62 273 LEU A O 1
ATOM 2209 N N . ALA A 1 274 ? -7.412 17.575 8.651 1.00 87.38 274 ALA A N 1
ATOM 2210 C CA . ALA A 1 274 ? -6.078 17.099 8.301 1.00 87.38 274 ALA A CA 1
ATOM 2211 C C . ALA A 1 274 ? -5.461 17.803 7.074 1.00 87.38 274 ALA A C 1
ATOM 2213 O O . ALA A 1 274 ? -4.238 17.817 6.947 1.00 87.38 274 ALA A O 1
ATOM 2214 N N . SER A 1 275 ? -6.269 18.372 6.173 1.00 89.38 275 SER A N 1
ATOM 2215 C CA . SER A 1 275 ? -5.793 19.206 5.058 1.00 89.38 275 SER A CA 1
ATOM 2216 C C . SER A 1 275 ? -5.547 20.666 5.446 1.00 89.38 275 SER A C 1
ATOM 2218 O O . SER A 1 275 ? -4.958 21.398 4.656 1.00 89.38 275 SER A O 1
ATOM 2220 N N . GLY A 1 276 ? -5.969 21.090 6.642 1.00 90.75 276 GLY A N 1
ATOM 2221 C CA . GLY A 1 276 ? -5.924 22.491 7.068 1.00 90.75 276 GLY A CA 1
ATOM 2222 C C . GLY A 1 276 ? -7.076 23.346 6.527 1.00 90.75 276 GLY A C 1
ATOM 2223 O O . GLY A 1 276 ? -7.105 24.546 6.786 1.00 90.75 276 GLY A O 1
ATOM 2224 N N . ASP A 1 277 ? -8.046 22.743 5.831 1.00 94.50 277 ASP A N 1
ATOM 2225 C CA . ASP A 1 277 ? -9.255 23.429 5.346 1.00 94.50 277 ASP A CA 1
ATOM 2226 C C . ASP A 1 277 ? -10.236 23.755 6.489 1.00 94.50 277 ASP A C 1
ATOM 2228 O O . ASP A 1 277 ? -11.145 24.569 6.336 1.00 94.50 277 ASP A O 1
ATOM 2232 N N . MET A 1 278 ? -10.080 23.096 7.641 1.00 97.19 278 MET A N 1
ATOM 2233 C CA . MET A 1 278 ? -10.907 23.272 8.832 1.00 97.19 278 MET A CA 1
ATOM 2234 C C . MET A 1 278 ? -10.020 23.442 10.068 1.00 97.19 278 MET A C 1
ATOM 2236 O O . MET A 1 278 ? -9.056 22.705 10.250 1.00 97.19 278 MET A O 1
ATOM 2240 N N . THR A 1 279 ? -10.355 24.398 10.938 1.00 97.31 279 THR A N 1
ATOM 2241 C CA . THR A 1 279 ? -9.644 24.611 12.211 1.00 97.31 279 THR A CA 1
ATOM 2242 C C . THR A 1 279 ? -10.060 23.581 13.263 1.00 97.31 279 THR A C 1
ATOM 2244 O O . THR A 1 279 ? -11.158 23.018 13.190 1.00 97.31 279 THR A O 1
ATOM 2247 N N . GLY A 1 280 ? -9.226 23.366 14.289 1.00 96.69 280 GLY A N 1
ATOM 2248 C CA . GLY A 1 280 ? -9.553 22.464 15.399 1.00 96.69 280 GLY A CA 1
ATOM 2249 C C . GLY A 1 280 ? -10.816 22.908 16.134 1.00 96.69 280 GLY A C 1
ATOM 2250 O O . GLY A 1 280 ? -11.682 22.089 16.438 1.00 96.69 280 GLY A O 1
ATOM 2251 N N . ARG A 1 281 ? -10.989 24.224 16.315 1.00 96.94 281 ARG A N 1
ATOM 2252 C CA . ARG A 1 281 ? -12.213 24.808 16.889 1.00 96.94 281 ARG A CA 1
ATOM 2253 C C . ARG A 1 281 ? -13.466 24.512 16.056 1.00 96.94 281 ARG A C 1
ATOM 2255 O O . ARG A 1 281 ? -14.478 24.107 16.623 1.00 96.94 281 ARG A O 1
ATOM 2262 N N . ALA A 1 282 ? -13.414 24.713 14.737 1.00 97.56 282 ALA A N 1
ATOM 2263 C CA . ALA A 1 282 ? -14.559 24.449 13.860 1.00 97.56 282 ALA A CA 1
ATOM 2264 C C . ALA A 1 282 ? -14.932 22.958 13.865 1.00 97.56 282 ALA A C 1
ATOM 2266 O O . ALA A 1 282 ? -16.112 22.610 13.927 1.00 97.56 282 ALA A O 1
ATOM 2267 N N . PHE A 1 283 ? -13.923 22.082 13.878 1.00 98.12 283 PHE A N 1
ATOM 2268 C CA . PHE A 1 283 ? -14.127 20.646 14.013 1.00 98.12 283 PHE A CA 1
ATOM 2269 C C . PHE A 1 283 ? -14.778 20.282 15.356 1.00 98.12 283 PHE A C 1
ATOM 2271 O O . PHE A 1 283 ? -15.776 19.567 15.365 1.00 98.12 283 PHE A O 1
ATOM 2278 N N . ALA A 1 284 ? -14.281 20.815 16.477 1.00 97.38 284 ALA A N 1
ATOM 2279 C CA . ALA A 1 284 ? -14.865 20.572 17.798 1.00 97.38 284 ALA A CA 1
ATOM 2280 C C . ALA A 1 284 ? -16.339 20.999 17.866 1.00 97.38 284 ALA A C 1
ATOM 2282 O O . ALA A 1 284 ? -17.186 20.222 18.299 1.00 97.38 284 ALA A O 1
ATOM 2283 N N . GLN A 1 285 ? -16.669 22.191 17.359 1.00 97.25 285 GLN A N 1
ATOM 2284 C CA . GLN A 1 285 ? -18.051 22.682 17.301 1.00 97.25 285 GLN A CA 1
ATOM 2285 C C . GLN A 1 285 ? -18.969 21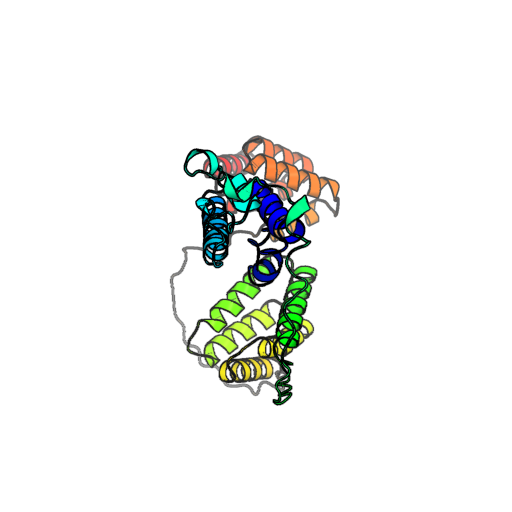.775 16.475 1.00 97.25 285 GLN A C 1
ATOM 2287 O O . GLN A 1 285 ? -20.113 21.546 16.866 1.00 97.25 285 GLN A O 1
ATOM 2292 N N . TYR A 1 286 ? -18.475 21.253 15.349 1.00 97.94 286 TYR A N 1
ATOM 2293 C CA . TYR A 1 286 ? -19.198 20.259 14.559 1.00 97.94 286 TYR A CA 1
ATOM 2294 C C . TYR A 1 286 ? -19.479 18.998 15.389 1.00 97.94 286 TYR A C 1
ATOM 2296 O O . TYR A 1 286 ? -20.634 18.595 15.501 1.00 97.94 286 TYR A O 1
ATOM 2304 N N . VAL A 1 287 ? -18.460 18.422 16.038 1.00 97.75 287 VAL A N 1
ATOM 2305 C CA . VAL A 1 287 ? -18.622 17.193 16.833 1.00 97.75 287 VAL A CA 1
ATOM 2306 C C . VAL A 1 287 ? -19.600 17.403 17.997 1.00 97.75 287 VAL A C 1
ATOM 2308 O O . VAL A 1 287 ? -20.492 16.576 18.179 1.00 97.75 287 VAL A O 1
ATOM 2311 N N . HIS A 1 288 ? -19.510 18.525 18.720 1.00 97.19 288 HIS A N 1
ATOM 2312 C CA . HIS A 1 288 ? -20.460 18.874 19.787 1.00 97.19 288 HIS A CA 1
ATOM 2313 C C . HIS A 1 288 ? -21.897 19.000 19.283 1.00 97.19 288 HIS A C 1
ATOM 2315 O O . HIS A 1 288 ? -22.817 18.481 19.914 1.00 97.19 288 HIS A O 1
ATOM 2321 N N . ARG A 1 289 ? -22.100 19.668 18.141 1.00 97.75 289 ARG A N 1
ATOM 2322 C CA . ARG A 1 289 ? -23.433 19.847 17.553 1.00 97.75 289 ARG A CA 1
ATOM 2323 C C . ARG A 1 289 ? -24.046 18.521 17.111 1.00 97.75 289 ARG A C 1
ATOM 2325 O O . ARG A 1 289 ? -25.254 18.357 17.224 1.00 97.75 289 ARG A O 1
ATOM 2332 N N . THR A 1 290 ? -23.232 17.610 16.583 1.00 97.81 290 THR A N 1
ATOM 2333 C CA . THR A 1 290 ? -23.720 16.370 15.972 1.00 97.81 290 THR A CA 1
ATOM 2334 C C . THR A 1 290 ? -23.885 15.228 16.972 1.00 97.81 290 THR A C 1
ATOM 2336 O O . THR A 1 290 ? -24.844 14.475 16.855 1.00 97.81 290 THR A O 1
ATOM 2339 N N . LEU A 1 291 ? -22.974 15.079 17.940 1.00 96.88 291 LEU A N 1
ATOM 2340 C CA . LEU A 1 291 ? -22.975 13.938 18.869 1.00 96.88 291 LEU A CA 1
ATOM 2341 C C . LEU A 1 291 ? -23.507 14.283 20.269 1.00 96.88 291 LEU A C 1
ATOM 2343 O O . LEU A 1 291 ? -23.788 13.379 21.050 1.00 96.88 291 LEU A O 1
ATOM 2347 N N . GLY A 1 292 ? -23.655 15.569 20.595 1.00 96.06 292 GLY A N 1
ATOM 2348 C CA . GLY A 1 292 ? -23.944 16.025 21.955 1.00 96.06 292 GLY A CA 1
ATOM 2349 C C . GLY A 1 292 ? -22.680 16.137 22.815 1.00 96.06 292 GLY A C 1
ATOM 2350 O O . GLY A 1 292 ? -21.613 15.653 22.443 1.00 96.06 292 GLY A O 1
ATOM 2351 N N . LYS A 1 293 ? -22.790 16.820 23.962 1.00 93.88 293 LYS A N 1
ATOM 2352 C CA . LYS A 1 293 ? -21.638 17.244 24.781 1.00 93.88 293 LYS A CA 1
ATOM 2353 C C . LYS A 1 293 ? -20.772 16.071 25.254 1.00 93.88 293 LYS A C 1
ATOM 2355 O O . LYS A 1 293 ? -19.601 16.006 24.896 1.00 93.88 293 LYS A O 1
ATOM 2360 N N . ASP A 1 294 ? -21.364 15.118 25.970 1.00 94.00 294 ASP A N 1
ATOM 2361 C CA . ASP A 1 294 ? -20.618 14.021 26.604 1.00 94.00 294 ASP A CA 1
ATOM 2362 C C . ASP A 1 294 ? -19.923 13.113 25.574 1.00 94.00 294 ASP A C 1
ATOM 2364 O O . ASP A 1 294 ? -18.755 12.747 25.723 1.00 94.00 294 ASP A O 1
ATOM 2368 N N . ALA A 1 295 ? -20.627 12.790 24.485 1.00 96.25 295 ALA A N 1
ATOM 2369 C CA . ALA A 1 295 ? -20.088 11.989 23.390 1.00 96.25 295 ALA A CA 1
ATOM 2370 C C . ALA A 1 295 ? -18.983 12.730 22.625 1.00 96.25 295 ALA A C 1
ATOM 2372 O O . ALA A 1 295 ? -17.973 12.132 22.240 1.00 96.25 295 ALA A O 1
ATOM 2373 N N . ALA A 1 296 ? -19.158 14.037 22.410 1.00 96.56 296 ALA A N 1
ATOM 2374 C CA . ALA A 1 296 ? -18.167 14.858 21.738 1.00 96.56 296 ALA A CA 1
ATOM 2375 C C . ALA A 1 296 ? -16.864 14.938 22.531 1.00 96.56 296 ALA A C 1
ATOM 2377 O O . ALA A 1 296 ? -15.803 14.790 21.929 1.00 96.56 296 ALA A O 1
ATOM 2378 N N . ASP A 1 297 ? -16.919 15.073 23.856 1.00 96.44 297 ASP A N 1
ATOM 2379 C CA . ASP A 1 297 ? -15.716 15.144 24.688 1.00 96.44 297 ASP A CA 1
ATOM 2380 C C . ASP A 1 297 ? -14.871 13.868 24.608 1.00 96.44 297 ASP A C 1
ATOM 2382 O O . ASP A 1 297 ? -13.639 13.924 24.527 1.00 96.44 297 ASP A O 1
ATOM 2386 N N . GLU A 1 298 ? -15.514 12.696 24.607 1.00 96.06 298 GLU A N 1
ATOM 2387 C CA . GLU A 1 298 ? -14.825 11.418 24.407 1.00 96.06 298 GLU A CA 1
ATOM 2388 C C . GLU A 1 298 ? -14.161 11.365 23.025 1.00 96.06 298 GLU A C 1
ATOM 2390 O O . GLU A 1 298 ? -12.954 11.124 22.924 1.00 96.06 298 GLU A O 1
ATOM 2395 N N . VAL A 1 299 ? -14.924 11.651 21.965 1.00 97.19 299 VAL A N 1
ATOM 2396 C CA . VAL A 1 299 ? -14.435 11.591 20.581 1.00 97.19 299 VAL A CA 1
ATOM 2397 C C . VAL A 1 299 ? -13.306 12.595 20.344 1.00 97.19 299 VAL A C 1
ATOM 2399 O O . VAL A 1 299 ? -12.285 12.236 19.755 1.00 97.19 299 VAL A O 1
ATOM 2402 N N . LEU A 1 300 ? -13.431 13.831 20.830 1.00 97.06 300 LEU A N 1
ATOM 2403 C CA . LEU A 1 300 ? -12.418 14.875 20.669 1.00 97.06 300 LEU A CA 1
ATOM 2404 C C . LEU A 1 300 ? -11.124 14.527 21.406 1.00 97.06 300 LEU A C 1
ATOM 2406 O O . LEU A 1 300 ? -10.043 14.748 20.859 1.00 97.06 300 LEU A O 1
ATOM 2410 N N . ARG A 1 301 ? -11.208 13.902 22.587 1.00 96.12 301 ARG A N 1
ATOM 2411 C CA . ARG A 1 301 ? -10.031 13.407 23.315 1.00 96.12 301 ARG A CA 1
ATOM 2412 C C . ARG A 1 301 ? -9.321 12.289 22.547 1.00 96.12 301 ARG A C 1
ATOM 2414 O O . ARG A 1 301 ? -8.090 12.291 22.463 1.00 96.12 301 ARG A O 1
ATOM 2421 N N . MET A 1 302 ? -10.074 11.372 21.933 1.00 96.06 302 MET A N 1
ATOM 2422 C CA . MET A 1 302 ? -9.489 10.334 21.077 1.00 96.06 302 MET A CA 1
ATOM 2423 C C . MET A 1 302 ? -8.829 10.941 19.831 1.00 96.06 302 MET A C 1
ATOM 2425 O O . MET A 1 302 ? -7.696 10.580 19.510 1.00 96.06 302 MET A O 1
ATOM 2429 N N . VAL A 1 303 ? -9.487 11.895 19.163 1.00 95.38 303 VAL A N 1
ATOM 2430 C CA . VAL A 1 303 ? -8.949 12.585 17.977 1.00 95.38 303 VAL A CA 1
ATOM 2431 C C . VAL A 1 303 ? -7.681 13.375 18.319 1.00 95.38 303 VAL A C 1
ATOM 2433 O O . VAL A 1 303 ? -6.675 13.247 17.622 1.00 95.38 303 VAL A O 1
ATOM 2436 N N . ALA A 1 304 ? -7.669 14.125 19.423 1.00 95.38 304 ALA A N 1
ATOM 2437 C CA . ALA A 1 304 ? -6.491 14.871 19.864 1.00 95.38 304 ALA A CA 1
ATOM 2438 C C . ALA A 1 304 ? -5.273 13.953 20.084 1.00 95.38 304 ALA A C 1
ATOM 2440 O O . ALA A 1 304 ? -4.154 14.329 19.748 1.00 95.38 304 ALA A O 1
ATOM 2441 N N . SER A 1 305 ? -5.480 12.716 20.552 1.00 93.00 305 SER A N 1
ATOM 2442 C CA . SER A 1 305 ? -4.389 11.748 20.759 1.00 93.00 305 SER A CA 1
ATOM 2443 C C . SER A 1 305 ? -3.734 11.222 19.469 1.00 93.00 305 SER A C 1
ATOM 2445 O O . SER A 1 305 ? -2.626 10.679 19.521 1.00 93.00 305 SER A O 1
ATOM 2447 N N . VAL A 1 306 ? -4.402 11.356 18.313 1.00 92.25 306 VAL A N 1
ATOM 2448 C CA . VAL A 1 306 ? -3.932 10.810 17.024 1.00 92.25 306 VAL A CA 1
ATOM 2449 C C . VAL A 1 306 ? -3.473 11.872 16.033 1.00 92.25 306 VAL A C 1
ATOM 2451 O O . VAL A 1 306 ? -2.662 11.566 15.156 1.00 92.25 306 VAL A O 1
ATOM 2454 N N . VAL A 1 307 ? -3.963 13.107 16.158 1.00 91.12 307 VAL A N 1
ATOM 2455 C CA . VAL A 1 307 ? -3.590 14.213 15.268 1.00 91.12 307 VAL A CA 1
ATOM 2456 C C . VAL A 1 307 ? -2.114 14.567 15.483 1.00 91.12 307 VAL A C 1
ATOM 2458 O O . VAL A 1 307 ? -1.732 14.826 16.616 1.00 91.12 307 VAL A O 1
ATOM 2461 N N . PRO A 1 308 ? -1.259 14.586 14.445 1.00 85.31 308 PRO A N 1
ATOM 2462 C CA . PRO A 1 308 ? 0.165 14.893 14.603 1.00 85.31 308 PRO A CA 1
ATOM 2463 C C . PRO A 1 308 ? 0.460 16.393 14.758 1.00 85.31 308 PRO A C 1
ATOM 2465 O O . PRO A 1 308 ? 1.541 16.751 15.216 1.00 85.31 308 PRO A O 1
ATOM 2468 N N . ASP A 1 309 ? -0.468 17.262 14.353 1.00 90.62 309 ASP A N 1
ATOM 2469 C CA . ASP A 1 309 ? -0.306 18.713 14.417 1.00 90.62 309 ASP A CA 1
ATOM 2470 C C . ASP A 1 309 ? -0.558 19.231 15.844 1.00 90.62 309 ASP A C 1
ATOM 2472 O O . ASP A 1 309 ? -1.687 19.212 16.343 1.00 90.62 309 ASP A O 1
ATOM 2476 N N . ALA A 1 310 ? 0.505 19.718 16.489 1.00 91.81 310 ALA A N 1
ATOM 2477 C CA . ALA A 1 310 ? 0.475 20.230 17.857 1.00 91.81 310 ALA A CA 1
ATOM 2478 C C . ALA A 1 310 ? -0.455 21.444 18.036 1.00 91.81 310 ALA A C 1
ATOM 2480 O O . ALA A 1 310 ? -1.036 21.616 19.109 1.00 91.81 310 ALA A O 1
ATOM 2481 N N . ARG A 1 311 ? -0.633 22.274 16.999 1.00 94.12 311 ARG A N 1
ATOM 2482 C CA . ARG A 1 311 ? -1.546 23.421 17.054 1.00 94.12 311 ARG A CA 1
ATOM 2483 C C . ARG A 1 311 ? -2.991 22.942 17.116 1.00 94.12 311 ARG A C 1
ATOM 2485 O O . ARG A 1 311 ? -3.748 23.397 17.968 1.00 94.12 311 ARG A O 1
ATOM 2492 N N . ILE A 1 312 ? -3.353 21.994 16.252 1.00 94.62 312 ILE A N 1
ATOM 2493 C CA . ILE A 1 312 ? -4.696 21.404 16.246 1.00 94.62 312 ILE A CA 1
ATOM 2494 C C . ILE A 1 312 ? -4.957 20.681 17.571 1.00 94.62 312 ILE A C 1
ATOM 2496 O O . ILE A 1 312 ? -6.025 20.851 18.152 1.00 94.62 312 ILE A O 1
ATOM 2500 N N . GLN A 1 313 ? -3.981 19.930 18.092 1.00 94.94 313 GLN A N 1
ATOM 2501 C CA . GLN A 1 313 ? -4.096 19.303 19.413 1.00 94.94 313 GLN A CA 1
ATOM 2502 C C . GLN A 1 313 ? -4.379 20.328 20.518 1.00 94.94 313 GLN A C 1
ATOM 2504 O O . GLN A 1 313 ? -5.294 20.121 21.313 1.00 94.94 313 GLN A O 1
ATOM 2509 N N . ALA A 1 314 ? -3.633 21.437 20.562 1.00 94.19 314 ALA A N 1
ATOM 2510 C CA . ALA A 1 314 ? -3.832 22.487 21.558 1.00 94.19 314 ALA A CA 1
ATOM 2511 C C . ALA A 1 314 ? -5.225 23.130 21.450 1.00 94.19 314 ALA A C 1
ATOM 2513 O O . ALA A 1 314 ? -5.880 23.341 22.470 1.00 94.19 314 ALA A O 1
ATOM 2514 N N . GLU A 1 315 ? -5.709 23.380 20.228 1.00 95.88 315 GLU A N 1
ATOM 2515 C CA . GLU A 1 315 ? -7.065 23.888 19.991 1.00 95.88 315 GLU A CA 1
ATOM 2516 C C . GLU A 1 315 ? -8.135 22.911 20.504 1.00 95.88 315 GLU A C 1
ATOM 2518 O O . GLU A 1 315 ? -9.036 23.325 21.233 1.00 95.88 315 GLU A O 1
ATOM 2523 N N . LEU A 1 316 ? -8.022 21.617 20.182 1.00 96.06 316 LEU A N 1
ATOM 2524 C CA . LEU A 1 316 ? -8.967 20.589 20.638 1.00 96.06 316 LEU A CA 1
ATOM 2525 C C . LEU A 1 316 ? -8.946 20.430 22.168 1.00 96.06 316 LEU A C 1
ATOM 2527 O O . LEU A 1 316 ? -10.003 20.377 22.795 1.00 96.06 316 LEU A O 1
ATOM 2531 N N . CYS A 1 317 ? -7.761 20.417 22.784 1.00 95.25 317 CYS A N 1
ATOM 2532 C CA . CYS A 1 317 ? -7.607 20.336 24.239 1.00 95.25 317 CYS A CA 1
ATOM 2533 C C . CYS A 1 317 ? -8.137 21.583 24.962 1.00 95.25 317 CYS A C 1
ATOM 2535 O O . CYS A 1 317 ? -8.715 21.460 26.038 1.00 95.25 317 CYS A O 1
ATOM 2537 N N . SER A 1 318 ? -7.978 22.778 24.383 1.00 95.19 318 SER A N 1
ATOM 2538 C CA . SER A 1 318 ? -8.541 24.012 24.944 1.00 95.19 318 SER A CA 1
ATOM 2539 C C . SER A 1 318 ? -10.067 23.955 24.996 1.00 95.19 318 SER A C 1
ATOM 2541 O O . SER A 1 318 ? -10.647 24.363 26.000 1.00 95.19 318 SER A O 1
ATOM 2543 N N . MET A 1 319 ? -10.714 23.438 23.947 1.00 94.62 319 MET A N 1
ATOM 2544 C CA . MET A 1 319 ? -12.177 23.322 23.893 1.00 94.62 319 MET A CA 1
ATOM 2545 C C . MET A 1 319 ? -12.708 22.382 24.983 1.00 94.62 319 MET A C 1
ATOM 2547 O O . MET A 1 319 ? -13.663 22.735 25.664 1.00 94.62 319 MET A O 1
ATOM 2551 N N . LEU A 1 320 ? -12.020 21.262 25.234 1.00 94.06 320 LEU A N 1
ATOM 2552 C CA . LEU A 1 320 ? -12.370 20.313 26.301 1.00 94.06 320 LEU A CA 1
ATOM 2553 C C . LEU A 1 320 ? -12.314 20.920 27.717 1.00 94.06 320 LEU A C 1
ATOM 2555 O O . LEU A 1 320 ? -12.981 20.423 28.618 1.00 94.06 320 LEU A O 1
ATOM 2559 N N . ASN A 1 321 ? -11.525 21.979 27.926 1.00 92.31 321 ASN A N 1
ATOM 2560 C CA . ASN A 1 321 ? -11.357 22.627 29.233 1.00 92.31 321 ASN A CA 1
ATOM 2561 C C . ASN A 1 321 ? -12.235 23.880 29.416 1.00 92.31 321 ASN A C 1
ATOM 2563 O O . ASN A 1 321 ? -12.314 24.406 30.523 1.00 92.31 321 ASN A O 1
ATOM 2567 N N . SER A 1 322 ? -12.862 24.386 28.346 1.00 85.12 322 SER A N 1
ATOM 2568 C CA . SER A 1 322 ? -13.587 25.672 28.356 1.00 85.12 322 SER A CA 1
ATOM 2569 C C . SER A 1 322 ? -14.965 25.587 29.021 1.00 85.12 322 SER A C 1
ATOM 2571 O O . SER A 1 322 ? -15.488 26.593 29.482 1.00 85.12 322 SER A O 1
ATOM 2573 N N . ASP A 1 323 ? -15.539 24.387 29.082 1.00 68.25 323 ASP A N 1
ATOM 2574 C CA . ASP A 1 323 ? -16.955 24.148 29.392 1.00 68.25 323 ASP A CA 1
ATOM 2575 C C . ASP A 1 323 ? -17.221 23.746 30.857 1.00 68.25 323 ASP A C 1
ATOM 2577 O O . ASP A 1 323 ? -18.317 23.278 31.188 1.00 68.25 323 ASP A O 1
ATOM 2581 N N . GLY A 1 324 ? -16.203 23.882 31.715 1.00 63.31 324 GLY A N 1
ATOM 2582 C CA . GLY A 1 324 ? -16.239 23.550 33.144 1.00 63.31 324 GLY A CA 1
ATOM 2583 C C . GLY A 1 324 ? -16.249 24.752 34.098 1.00 63.31 324 GLY A C 1
ATOM 2584 O O . GLY A 1 324 ? -16.084 24.540 35.297 1.00 63.31 324 GLY A O 1
ATOM 2585 N N . SER A 1 325 ? -16.391 25.982 33.587 1.00 50.47 325 SER A N 1
ATOM 2586 C CA . SER A 1 325 ? -16.551 27.220 34.380 1.00 50.47 325 SER A CA 1
ATOM 2587 C C . SER A 1 325 ? -17.954 27.788 34.212 1.00 50.47 325 SER A C 1
ATOM 2589 O O . SER A 1 325 ? -18.498 28.298 35.212 1.00 50.47 325 SER A O 1
#

Nearest PDB structures (foldseek):
  2yq8-assembly1_A  TM=1.900E-01  e=9.374E+00  Homo sapiens

pLDDT: mean 84.13, std 19.04, range [33.38, 98.12]

Solvent-accessible surface area (backbone atoms only — not comparable to full-atom values): 19458 Å² total; per-residue (Å²): 135,85,53,73,65,57,52,51,57,45,52,52,43,38,53,70,74,32,78,82,50,21,70,59,45,74,79,54,72,75,66,78,85,78,86,62,61,69,73,84,50,49,70,71,31,67,71,43,46,54,51,52,48,54,41,48,52,54,43,51,55,58,55,69,67,42,84,51,40,81,35,34,64,79,33,66,18,42,56,64,55,36,61,73,68,50,37,68,81,81,43,67,40,68,46,50,70,70,56,85,86,63,72,77,74,79,75,85,84,76,84,84,85,88,82,80,88,84,80,89,75,81,74,80,73,70,69,60,62,61,28,52,51,47,53,48,52,54,48,50,53,37,30,74,76,67,28,66,69,50,36,52,52,50,54,48,54,55,49,50,49,69,70,49,86,60,40,54,69,39,21,39,55,50,38,53,50,39,55,73,72,40,58,68,70,59,25,51,55,50,56,65,41,51,43,66,60,52,89,52,65,64,49,28,52,27,34,48,53,34,41,51,66,72,63,52,73,88,72,74,85,77,84,78,83,88,81,90,77,91,85,85,85,88,77,90,72,74,75,74,75,61,56,48,73,66,56,53,51,52,53,49,38,64,66,44,74,69,42,63,64,59,53,50,50,50,57,47,52,54,49,32,42,73,70,64,79,35,53,36,58,59,51,51,54,49,41,33,74,73,50,35,64,76,55,21,53,56,52,48,54,45,48,40,60,58,52,85,50,66,66,44,27,52,41,41,54,50,59,72,62,64,82,81,122

Radius of gyration: 30.64 Å; Cα contacts (8 Å, |Δi|>4): 244; chains: 1; bounding box: 50×62×95 Å